Protein AF-A0A353VZ22-F1 (afdb_monomer_lite)

Radius of gyration: 20.98 Å; chains: 1; bounding box: 56×37×61 Å

Structure (mmCIF, N/CA/C/O backbone):
data_AF-A0A353VZ22-F1
#
_entry.id   AF-A0A353VZ22-F1
#
loop_
_atom_site.group_PDB
_atom_site.id
_atom_site.type_symbol
_atom_site.label_atom_id
_atom_site.label_alt_id
_atom_site.label_comp_id
_atom_site.label_asym_id
_atom_site.label_entity_id
_atom_site.label_seq_id
_atom_site.pdbx_PDB_ins_code
_atom_site.Cartn_x
_atom_site.Cartn_y
_atom_site.Cartn_z
_atom_site.occupancy
_atom_site.B_iso_or_equiv
_atom_site.auth_seq_id
_atom_site.auth_comp_id
_atom_site.auth_asym_id
_atom_site.auth_atom_id
_atom_site.pdbx_PDB_model_num
ATOM 1 N N . MET A 1 1 ? -4.628 -2.138 -30.518 1.00 49.31 1 MET A N 1
ATOM 2 C CA . MET A 1 1 ? -3.877 -2.155 -29.240 1.00 49.31 1 MET A CA 1
ATOM 3 C C . MET A 1 1 ? -2.841 -1.052 -29.339 1.00 49.31 1 MET A C 1
ATOM 5 O O . MET A 1 1 ? -2.113 -1.060 -30.320 1.00 49.31 1 MET A O 1
ATOM 9 N N . GLY A 1 2 ? -2.866 -0.068 -28.438 1.00 60.19 2 GLY A N 1
ATOM 10 C CA . GLY A 1 2 ? -1.976 1.095 -28.515 1.00 60.19 2 GLY A CA 1
ATOM 11 C C . GLY A 1 2 ? -0.565 0.768 -28.033 1.00 60.19 2 GLY A C 1
ATOM 12 O O . GLY A 1 2 ? -0.402 -0.043 -27.123 1.00 60.19 2 GLY A O 1
ATOM 13 N N . GLU A 1 3 ? 0.437 1.384 -28.652 1.00 73.00 3 GLU A N 1
ATOM 14 C CA . GLU A 1 3 ? 1.800 1.410 -28.121 1.00 73.00 3 GLU A CA 1
ATOM 15 C C . GLU A 1 3 ? 1.807 2.126 -26.766 1.00 73.00 3 GLU A C 1
ATOM 17 O O . GLU A 1 3 ? 1.164 3.166 -26.605 1.00 73.00 3 GLU A O 1
ATOM 22 N N . LEU A 1 4 ? 2.529 1.568 -25.792 1.00 82.44 4 LEU A N 1
ATOM 23 C CA . LEU A 1 4 ? 2.790 2.238 -24.522 1.00 82.44 4 LEU A CA 1
ATOM 24 C C . LEU A 1 4 ? 3.623 3.494 -24.810 1.00 82.44 4 LEU A C 1
ATOM 26 O O . LEU A 1 4 ? 4.746 3.386 -25.301 1.00 82.44 4 LEU A O 1
ATOM 30 N N . LYS A 1 5 ? 3.079 4.676 -24.513 1.00 85.25 5 LYS A N 1
ATOM 31 C CA . LYS A 1 5 ? 3.777 5.953 -24.691 1.00 85.25 5 LYS A CA 1
ATOM 32 C C . LYS A 1 5 ? 4.105 6.554 -23.332 1.00 85.25 5 LYS A C 1
ATOM 34 O O . LYS A 1 5 ? 3.197 6.859 -22.563 1.00 85.25 5 LYS A O 1
ATOM 39 N N . VAL A 1 6 ? 5.399 6.712 -23.068 1.00 88.44 6 VAL A N 1
ATOM 40 C CA . VAL A 1 6 ? 5.901 7.520 -21.950 1.00 88.44 6 VAL A CA 1
ATOM 41 C C . VAL A 1 6 ? 5.582 8.992 -22.200 1.00 88.44 6 VAL A C 1
ATOM 43 O O . VAL A 1 6 ? 5.593 9.434 -23.352 1.00 88.44 6 VAL A O 1
ATOM 46 N N . LYS A 1 7 ? 5.252 9.738 -21.144 1.00 89.06 7 LYS A N 1
ATOM 47 C CA . LYS A 1 7 ? 4.882 11.155 -21.242 1.00 89.06 7 LYS A CA 1
ATOM 48 C C . LYS A 1 7 ? 6.103 12.017 -21.527 1.00 89.06 7 LYS A C 1
ATOM 50 O O . LYS A 1 7 ? 6.047 12.847 -22.430 1.00 89.06 7 LYS A O 1
ATOM 55 N N . ASP A 1 8 ? 7.195 11.792 -20.798 1.00 89.56 8 ASP A N 1
ATOM 56 C CA . ASP A 1 8 ? 8.476 12.465 -21.019 1.00 89.56 8 ASP A CA 1
ATOM 57 C C . ASP A 1 8 ? 9.585 11.442 -21.295 1.00 89.56 8 ASP A C 1
ATOM 59 O O . ASP A 1 8 ? 10.246 10.921 -20.394 1.00 89.56 8 ASP A O 1
ATOM 63 N N . SER A 1 9 ? 9.809 11.158 -22.579 1.00 90.81 9 SER A N 1
ATOM 64 C CA . SER A 1 9 ? 10.846 10.217 -23.013 1.00 90.81 9 SER A CA 1
ATOM 65 C C . SER A 1 9 ? 12.259 10.661 -22.640 1.00 90.81 9 SER A C 1
ATOM 67 O O . SER A 1 9 ? 13.121 9.816 -22.405 1.00 90.81 9 SER A O 1
ATOM 69 N N . THR A 1 10 ? 12.522 11.968 -22.599 1.00 91.81 10 THR A N 1
ATOM 70 C CA . THR A 1 10 ? 13.863 12.501 -22.336 1.00 91.81 10 THR A CA 1
ATOM 71 C C . THR A 1 10 ? 14.217 12.325 -20.868 1.00 91.81 10 THR A C 1
ATOM 73 O O . THR A 1 10 ? 15.294 11.810 -20.551 1.00 91.81 10 THR A O 1
ATOM 76 N N . SER A 1 11 ? 13.295 12.697 -19.978 1.00 91.31 11 SER A N 1
ATOM 77 C CA . SER A 1 11 ? 13.439 12.484 -18.538 1.00 91.31 11 SER A CA 1
ATOM 78 C C . SER A 1 11 ? 13.526 10.993 -18.211 1.00 91.31 11 SER A C 1
ATOM 80 O O . SER A 1 11 ? 14.482 10.566 -17.563 1.00 91.31 11 SER A O 1
ATOM 82 N N . PHE A 1 12 ? 12.627 10.173 -18.771 1.00 93.69 12 PHE A N 1
ATOM 83 C CA . PHE A 1 12 ? 12.635 8.722 -18.573 1.00 93.69 12 PHE A CA 1
ATOM 84 C C . PHE A 1 12 ? 13.986 8.091 -18.944 1.00 93.69 12 PHE A C 1
ATOM 86 O O . PHE A 1 12 ? 14.583 7.374 -18.139 1.00 93.69 12 PHE A O 1
ATOM 93 N N . CYS A 1 13 ? 14.498 8.374 -20.147 1.00 94.12 13 CYS A N 1
ATOM 94 C CA . CYS A 1 13 ? 15.780 7.840 -20.610 1.00 94.12 13 CYS A CA 1
ATOM 95 C C . CYS A 1 13 ? 16.953 8.338 -19.760 1.00 94.12 13 CYS A C 1
ATOM 97 O O . CYS A 1 13 ? 17.847 7.558 -19.431 1.00 94.12 13 CYS A O 1
ATOM 99 N N . SER A 1 14 ? 16.941 9.615 -19.373 1.00 93.75 14 SER A N 1
ATOM 100 C CA . SER A 1 14 ? 17.988 10.195 -18.528 1.00 93.75 14 SER A CA 1
ATOM 101 C C . SER A 1 14 ? 18.028 9.522 -17.155 1.00 93.75 14 SER A C 1
ATOM 103 O O . SER A 1 14 ? 19.097 9.095 -16.716 1.00 93.75 14 SER A O 1
ATOM 105 N N . SER A 1 15 ? 16.872 9.344 -16.510 1.00 93.62 15 SER A N 1
ATOM 106 C CA . SER A 1 15 ? 16.760 8.632 -15.234 1.00 93.62 15 SER A CA 1
ATOM 107 C C . SER A 1 15 ? 17.147 7.159 -15.361 1.00 93.62 15 SER A C 1
ATOM 109 O O . SER A 1 15 ? 17.872 6.649 -14.507 1.00 93.62 15 SER A O 1
ATOM 111 N N . PHE A 1 16 ? 16.737 6.478 -16.438 1.00 94.25 16 PHE A N 1
ATOM 112 C CA . PHE A 1 16 ? 17.145 5.097 -16.698 1.00 94.25 16 PHE A CA 1
ATOM 113 C C . PHE A 1 16 ? 18.666 4.964 -16.751 1.00 94.25 16 PHE A C 1
ATOM 115 O O . PHE A 1 16 ? 19.229 4.142 -16.034 1.00 94.25 16 PHE A O 1
ATOM 122 N N . ILE A 1 17 ? 19.331 5.800 -17.552 1.00 92.75 17 ILE A N 1
ATOM 123 C CA . ILE A 1 17 ? 20.791 5.811 -17.676 1.00 92.75 17 ILE A CA 1
ATOM 124 C C . ILE A 1 17 ? 21.420 6.082 -16.304 1.00 92.75 17 ILE A C 1
ATOM 126 O O . ILE A 1 17 ? 22.219 5.278 -15.830 1.00 92.75 17 ILE A O 1
ATOM 130 N N . GLN A 1 18 ? 21.019 7.148 -15.609 1.00 91.19 18 GLN A N 1
ATOM 131 C CA . GLN A 1 18 ? 21.579 7.482 -14.294 1.00 91.19 18 GLN A CA 1
ATOM 132 C C . GLN A 1 18 ? 21.480 6.321 -13.292 1.00 91.19 18 GLN A C 1
ATOM 134 O O . GLN A 1 18 ? 22.466 5.989 -12.632 1.00 91.19 18 GLN A O 1
ATOM 139 N N . HIS A 1 19 ? 20.319 5.666 -13.201 1.00 90.25 19 HIS A N 1
ATOM 140 C CA . HIS A 1 19 ? 20.135 4.526 -12.305 1.00 90.25 19 HIS A CA 1
ATOM 141 C C . HIS A 1 19 ? 20.918 3.293 -12.751 1.00 90.25 19 HIS A C 1
ATOM 143 O O . HIS A 1 19 ? 21.560 2.653 -11.917 1.00 90.25 19 HIS A O 1
ATOM 149 N N . TYR A 1 20 ? 20.896 2.973 -14.044 1.00 88.88 20 TYR A N 1
ATOM 150 C CA . TYR A 1 20 ? 21.579 1.807 -14.599 1.00 88.88 20 TYR A CA 1
ATOM 151 C C . TYR A 1 20 ? 23.095 1.877 -14.365 1.00 88.88 20 TYR A C 1
ATOM 153 O O . TYR A 1 20 ? 23.725 0.891 -13.981 1.00 88.88 20 TYR A O 1
ATOM 161 N N . PHE A 1 21 ? 23.679 3.068 -14.512 1.00 88.12 21 PHE A N 1
ATOM 162 C CA . PHE A 1 21 ? 25.112 3.297 -14.336 1.00 88.12 21 PHE A CA 1
ATOM 163 C C . PHE A 1 21 ? 25.550 3.548 -12.886 1.00 88.12 21 PHE A C 1
ATOM 165 O O . PHE A 1 21 ? 26.754 3.585 -12.637 1.00 88.12 21 PHE A O 1
ATOM 172 N N . LYS A 1 22 ? 24.629 3.670 -11.917 1.00 84.56 22 LYS A N 1
ATOM 173 C CA . LYS A 1 22 ? 24.957 3.999 -10.514 1.00 84.56 22 LYS A CA 1
ATOM 174 C C . LYS A 1 22 ? 25.995 3.056 -9.886 1.00 84.56 22 LYS A C 1
ATOM 176 O O . LYS A 1 22 ? 26.797 3.496 -9.072 1.00 84.56 22 LYS A O 1
ATOM 181 N N . ASN A 1 23 ? 26.003 1.787 -10.299 1.00 76.31 23 ASN A N 1
ATOM 182 C CA . ASN A 1 23 ? 26.936 0.762 -9.813 1.00 76.31 23 ASN A CA 1
ATOM 183 C C . ASN A 1 23 ? 28.036 0.392 -10.836 1.00 76.31 23 ASN A C 1
ATOM 185 O O . ASN A 1 23 ? 28.728 -0.606 -10.654 1.00 76.31 23 ASN A O 1
ATOM 189 N N . GLY A 1 24 ? 28.196 1.173 -11.913 1.00 74.94 24 GLY A N 1
ATOM 190 C CA . GLY A 1 24 ? 29.145 0.911 -13.001 1.00 74.94 24 GLY A CA 1
ATOM 191 C C . GLY A 1 24 ? 28.704 -0.181 -13.992 1.00 74.94 24 GLY A C 1
ATOM 192 O O . GLY A 1 24 ? 27.842 -1.015 -13.711 1.00 74.94 24 GLY A O 1
ATOM 193 N N . LEU A 1 25 ? 29.309 -0.182 -15.188 1.00 70.19 25 LEU A N 1
ATOM 194 C CA . LEU A 1 25 ? 29.111 -1.248 -16.178 1.00 70.19 25 LEU A CA 1
ATOM 195 C C . LEU A 1 25 ? 29.850 -2.519 -15.741 1.00 70.19 25 LEU A C 1
ATOM 197 O O . LEU A 1 25 ? 31.036 -2.469 -15.431 1.00 70.19 25 LEU A O 1
ATOM 201 N N . GLY A 1 26 ? 29.149 -3.656 -15.727 1.00 63.78 26 GLY A N 1
ATOM 202 C CA . GLY A 1 26 ? 29.668 -4.944 -15.240 1.00 63.78 26 GLY A CA 1
ATOM 203 C C . GLY A 1 26 ? 29.174 -5.327 -13.840 1.00 63.78 26 GLY A C 1
ATOM 204 O O . GLY A 1 26 ? 29.323 -6.477 -13.432 1.00 63.78 26 GLY A O 1
ATOM 205 N N . GLY A 1 27 ? 28.508 -4.406 -13.137 1.00 62.53 27 GLY A N 1
ATOM 206 C CA . GLY A 1 27 ? 27.874 -4.641 -11.841 1.00 62.53 27 GLY A CA 1
ATOM 207 C C . GLY A 1 27 ? 26.565 -5.428 -11.939 1.00 62.53 27 GLY A C 1
ATOM 208 O O . GLY A 1 27 ? 25.512 -4.889 -11.634 1.00 62.53 27 GLY A O 1
ATOM 209 N N . GLY A 1 28 ? 26.611 -6.679 -12.406 1.00 68.12 28 GLY A N 1
ATOM 210 C CA . GLY A 1 28 ? 25.631 -7.725 -12.072 1.00 68.12 28 GLY A CA 1
ATOM 211 C C . GLY A 1 28 ? 24.130 -7.466 -12.291 1.00 68.12 28 GLY A C 1
ATOM 212 O O . GLY A 1 28 ? 23.339 -8.202 -11.708 1.00 68.12 28 GLY A O 1
ATOM 213 N N . TRP A 1 29 ? 23.707 -6.476 -13.091 1.00 85.12 29 TRP A N 1
ATOM 214 C CA . TRP A 1 29 ? 22.285 -6.242 -13.370 1.00 85.12 29 TRP A CA 1
ATOM 215 C C . TRP A 1 29 ? 21.659 -7.488 -13.994 1.00 85.12 29 TRP A C 1
ATOM 217 O O . TRP A 1 29 ? 21.966 -7.867 -15.126 1.00 85.12 29 TRP A O 1
ATOM 227 N N . THR A 1 30 ? 20.752 -8.128 -13.263 1.00 89.19 30 THR A N 1
ATOM 228 C CA . THR A 1 30 ? 19.947 -9.209 -13.820 1.00 89.19 30 THR A CA 1
ATOM 229 C C . THR A 1 30 ? 18.816 -8.622 -14.658 1.00 89.19 30 THR A C 1
ATOM 231 O O . THR A 1 30 ? 18.400 -7.477 -14.468 1.00 89.19 30 THR A O 1
ATOM 234 N N . LYS A 1 31 ? 18.229 -9.435 -15.545 1.00 90.69 31 LYS A N 1
ATOM 235 C CA . LYS A 1 31 ? 16.998 -9.055 -16.261 1.00 90.69 31 LYS A CA 1
ATOM 236 C C . LYS A 1 31 ? 15.921 -8.534 -15.302 1.00 90.69 31 LYS A C 1
ATOM 238 O O . LYS A 1 31 ? 15.234 -7.568 -15.609 1.00 90.69 31 LYS A O 1
ATOM 243 N N . ARG A 1 32 ? 15.800 -9.163 -14.130 1.00 91.56 32 ARG A N 1
ATOM 244 C CA . ARG A 1 32 ? 14.830 -8.765 -13.112 1.00 91.56 32 ARG A CA 1
ATOM 245 C C . ARG A 1 32 ? 15.101 -7.355 -12.596 1.00 91.56 32 ARG A C 1
ATOM 247 O O . ARG A 1 32 ? 14.153 -6.605 -12.418 1.00 91.56 32 ARG A O 1
ATOM 254 N N . ASP A 1 33 ? 16.357 -7.001 -12.352 1.00 91.38 33 ASP A N 1
ATOM 255 C CA . ASP A 1 33 ? 16.708 -5.679 -11.828 1.00 91.38 33 ASP A CA 1
ATOM 256 C C . ASP A 1 33 ? 16.356 -4.582 -12.836 1.00 91.38 33 ASP A C 1
ATOM 258 O O . ASP A 1 33 ? 15.786 -3.558 -12.461 1.00 91.38 33 ASP A O 1
ATOM 262 N N . VAL A 1 34 ? 16.603 -4.841 -14.124 1.00 93.00 34 VAL A N 1
ATOM 263 C CA . VAL A 1 34 ? 16.199 -3.945 -15.215 1.00 93.00 34 VAL A CA 1
ATOM 264 C C . VAL A 1 34 ? 14.676 -3.837 -15.306 1.00 93.00 34 VAL A C 1
ATOM 266 O O . VAL A 1 34 ? 14.161 -2.725 -15.382 1.00 93.00 34 VAL A O 1
ATOM 269 N N . ASP A 1 35 ? 13.945 -4.957 -15.235 1.00 95.44 35 ASP A N 1
ATOM 270 C CA . ASP A 1 35 ? 12.475 -4.953 -15.253 1.00 95.44 35 ASP A CA 1
ATOM 271 C C . ASP A 1 35 ? 11.903 -4.118 -14.088 1.00 95.44 35 ASP A C 1
ATOM 273 O O . ASP A 1 35 ? 10.958 -3.355 -14.284 1.00 95.44 35 ASP A O 1
ATOM 277 N N . VAL A 1 36 ? 12.480 -4.224 -12.882 1.00 95.69 36 VAL A N 1
ATOM 278 C CA . VAL A 1 36 ? 12.061 -3.429 -11.712 1.00 95.69 36 VAL A CA 1
ATOM 279 C C . VAL A 1 36 ? 12.377 -1.946 -11.907 1.00 95.69 36 VAL A C 1
ATOM 281 O O . VAL A 1 36 ? 11.526 -1.113 -11.600 1.00 95.69 36 VAL A O 1
ATOM 284 N N . LEU A 1 37 ? 13.556 -1.604 -12.439 1.00 95.06 37 LEU A N 1
ATOM 285 C CA . LEU A 1 37 ? 13.928 -0.215 -12.719 1.00 95.06 37 LEU A CA 1
ATOM 286 C C . LEU A 1 37 ? 12.989 0.416 -13.753 1.00 95.06 37 LEU A C 1
ATOM 288 O O . LEU A 1 37 ? 12.440 1.487 -13.512 1.00 95.06 37 LEU A O 1
ATOM 292 N N . VAL A 1 38 ? 12.759 -0.260 -14.881 1.00 95.44 38 VAL A N 1
ATOM 293 C CA . VAL A 1 38 ? 11.818 0.209 -15.908 1.00 95.44 38 VAL A CA 1
ATOM 294 C C . VAL A 1 38 ? 10.433 0.384 -15.297 1.00 95.44 38 VAL A C 1
ATOM 296 O O . VAL A 1 38 ? 9.814 1.425 -15.484 1.00 95.44 38 VAL A O 1
ATOM 299 N N . PHE A 1 39 ? 9.962 -0.592 -14.517 1.00 96.31 39 PHE A N 1
ATOM 300 C CA . PHE A 1 39 ? 8.660 -0.504 -13.869 1.00 96.31 39 PHE A CA 1
ATOM 301 C C . PHE A 1 39 ? 8.552 0.696 -12.920 1.00 96.31 39 PHE A C 1
ATOM 303 O O . PHE A 1 39 ? 7.564 1.423 -12.979 1.00 96.31 39 PHE A O 1
ATOM 310 N N . PHE A 1 40 ? 9.576 0.946 -12.101 1.00 95.38 40 PHE A N 1
ATOM 311 C CA . PHE A 1 40 ? 9.660 2.129 -11.244 1.00 95.38 40 PHE A CA 1
ATOM 312 C C . PHE A 1 40 ? 9.553 3.434 -12.047 1.00 95.38 40 PHE A C 1
ATOM 314 O O . PHE A 1 40 ? 8.752 4.300 -11.699 1.00 95.38 40 PHE A O 1
ATOM 321 N N . LEU A 1 41 ? 10.280 3.555 -13.160 1.00 95.44 41 LEU A N 1
ATOM 322 C CA . LEU A 1 41 ? 10.235 4.757 -13.996 1.00 95.44 41 LEU A CA 1
ATOM 323 C C . LEU A 1 41 ? 8.857 4.973 -14.643 1.00 95.44 41 LEU A C 1
ATOM 325 O O . LEU A 1 41 ? 8.423 6.112 -14.785 1.00 95.44 41 LEU A O 1
ATOM 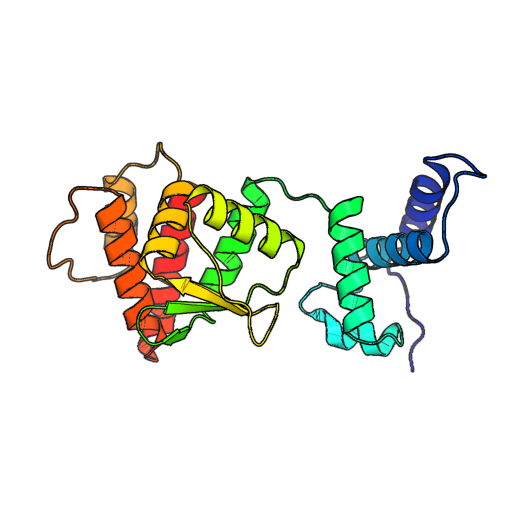329 N N . LEU A 1 42 ? 8.126 3.903 -14.982 1.00 95.31 42 LEU A N 1
ATOM 330 C CA . LEU A 1 42 ? 6.744 4.007 -15.480 1.00 95.31 42 LEU A CA 1
ATOM 331 C C . LEU A 1 42 ? 5.771 4.513 -14.397 1.00 95.31 42 LEU A C 1
ATOM 333 O O . LEU A 1 42 ? 4.802 5.208 -14.718 1.00 95.31 42 LEU A O 1
ATOM 337 N N . LEU A 1 43 ? 6.018 4.178 -13.123 1.00 94.06 43 LEU A N 1
ATOM 338 C CA . LEU A 1 43 ? 5.275 4.743 -11.990 1.00 94.06 43 LEU A CA 1
ATOM 339 C C . LEU A 1 43 ? 5.606 6.229 -11.815 1.00 94.06 43 LEU A C 1
ATOM 341 O O . LEU A 1 43 ? 4.695 7.036 -11.654 1.00 94.06 43 LEU A O 1
ATOM 345 N N . GLN A 1 44 ? 6.887 6.596 -11.901 1.00 92.44 44 GLN A N 1
ATOM 346 C CA . GLN A 1 44 ? 7.345 7.982 -11.768 1.00 92.44 44 GLN A CA 1
ATOM 347 C C . GLN A 1 44 ? 6.823 8.888 -12.898 1.00 92.44 44 GLN A C 1
ATOM 349 O O . GLN A 1 44 ? 6.421 10.019 -12.640 1.00 92.44 44 GLN A O 1
ATOM 354 N N . ASP A 1 45 ? 6.749 8.380 -14.133 1.00 91.81 45 ASP A N 1
ATOM 355 C CA . ASP A 1 45 ? 6.119 9.058 -15.282 1.00 91.81 45 ASP A CA 1
ATOM 356 C C . ASP A 1 45 ? 4.575 9.147 -15.136 1.00 91.81 45 ASP A C 1
ATOM 358 O O . ASP A 1 45 ? 3.867 9.837 -15.879 1.00 91.81 45 ASP A O 1
ATOM 362 N N . GLY A 1 46 ? 4.008 8.463 -14.135 1.00 91.50 46 GLY A N 1
ATOM 363 C CA . GLY A 1 46 ? 2.583 8.473 -13.820 1.00 91.50 46 GLY A CA 1
ATOM 364 C C . GLY A 1 46 ? 1.732 7.777 -14.881 1.00 91.50 46 GLY A C 1
ATOM 365 O O . GLY A 1 46 ? 0.594 8.191 -15.118 1.00 91.50 46 GLY A O 1
ATOM 366 N N . ILE A 1 47 ? 2.285 6.778 -15.574 1.00 93.00 47 ILE A N 1
ATOM 367 C CA . ILE A 1 47 ? 1.533 5.923 -16.511 1.00 93.00 47 ILE A CA 1
ATOM 368 C C . ILE A 1 47 ? 0.584 5.006 -15.737 1.00 93.00 47 ILE A C 1
ATOM 370 O O . ILE A 1 47 ? -0.541 4.745 -16.185 1.00 93.00 47 ILE A O 1
ATOM 374 N N . TYR A 1 48 ? 1.043 4.552 -14.570 1.00 94.06 48 TYR A N 1
ATOM 375 C CA . TYR A 1 48 ? 0.282 3.739 -13.634 1.00 94.06 48 TYR A CA 1
ATOM 376 C C . TYR A 1 48 ? 0.298 4.377 -12.249 1.00 94.06 48 TYR A C 1
ATOM 378 O O . TYR A 1 48 ? 1.361 4.674 -11.708 1.00 94.06 48 TYR A O 1
ATOM 386 N N . ASN A 1 49 ? -0.879 4.509 -11.651 1.00 91.88 49 ASN A N 1
ATOM 387 C CA . ASN A 1 49 ? -1.055 4.814 -10.243 1.00 91.88 49 ASN A CA 1
ATOM 388 C C . ASN A 1 49 ? -1.384 3.515 -9.492 1.00 91.88 49 ASN A C 1
ATOM 390 O O . ASN A 1 49 ? -2.541 3.093 -9.400 1.00 91.88 49 ASN A O 1
ATOM 394 N N . LEU A 1 50 ? -0.353 2.813 -9.019 1.00 90.44 50 LEU A N 1
ATOM 395 C CA . LEU A 1 50 ? -0.542 1.593 -8.237 1.00 90.44 50 LEU A CA 1
ATOM 396 C C . LEU A 1 50 ? -0.878 1.908 -6.773 1.00 90.44 50 LEU A C 1
ATOM 398 O O . LEU A 1 50 ? -0.351 2.875 -6.235 1.00 90.44 50 LEU A O 1
ATOM 402 N N . PRO A 1 51 ? -1.741 1.094 -6.128 1.00 87.38 51 PRO A N 1
ATOM 403 C CA . PRO A 1 51 ? -2.254 -0.210 -6.571 1.00 87.38 51 PRO A CA 1
ATOM 404 C C . PRO A 1 51 ? -3.558 -0.148 -7.390 1.00 87.38 51 PRO A C 1
ATOM 406 O O . PRO A 1 51 ? -4.115 -1.197 -7.719 1.00 87.38 51 PRO A O 1
ATOM 409 N N . ASN A 1 52 ? -4.060 1.042 -7.724 1.00 88.69 52 ASN A N 1
ATOM 410 C CA . ASN A 1 52 ? -5.340 1.206 -8.421 1.00 88.69 52 ASN A CA 1
ATOM 411 C C . ASN A 1 52 ? -5.292 0.686 -9.867 1.00 88.69 52 ASN A C 1
ATOM 413 O O . ASN A 1 52 ? -6.227 0.029 -10.323 1.00 88.69 52 ASN A O 1
ATOM 417 N N . ASP A 1 53 ? -4.159 0.863 -10.546 1.00 93.94 53 ASP A N 1
ATOM 418 C CA . ASP A 1 53 ? -3.994 0.513 -11.961 1.00 93.94 53 ASP A CA 1
ATOM 419 C C . ASP A 1 53 ? -3.452 -0.905 -12.223 1.00 93.94 53 ASP A C 1
ATOM 421 O O . ASP A 1 53 ? -2.981 -1.194 -13.325 1.00 93.94 53 ASP A O 1
ATOM 425 N N . ILE A 1 54 ? -3.519 -1.834 -11.257 1.00 92.62 54 ILE A N 1
ATOM 426 C CA . ILE A 1 54 ? -2.976 -3.200 -11.431 1.00 92.62 54 ILE A CA 1
ATOM 427 C C . ILE A 1 54 ? -3.553 -3.885 -12.675 1.00 92.62 54 ILE A C 1
ATOM 429 O O . ILE A 1 54 ? -2.805 -4.470 -13.459 1.00 92.62 54 ILE A O 1
ATOM 433 N N . PHE A 1 55 ? -4.869 -3.805 -12.878 1.00 92.50 55 PHE A N 1
ATOM 434 C CA . PHE A 1 55 ? -5.526 -4.428 -14.028 1.00 92.50 55 PHE A CA 1
ATOM 435 C C . PHE A 1 55 ? -5.045 -3.827 -15.358 1.00 92.50 55 PHE A C 1
ATOM 437 O O . PHE A 1 55 ? -4.712 -4.565 -16.289 1.00 92.50 55 PHE A O 1
ATOM 444 N N . LYS A 1 56 ? -4.945 -2.492 -15.424 1.00 94.06 56 LYS A N 1
ATOM 445 C CA . LYS A 1 56 ? -4.426 -1.758 -16.585 1.00 94.06 56 LYS A CA 1
ATOM 446 C C . LYS A 1 56 ? -2.991 -2.192 -16.901 1.00 94.06 56 LYS A C 1
ATOM 448 O O . LYS A 1 56 ? -2.714 -2.616 -18.022 1.00 94.06 56 LYS A O 1
ATOM 453 N N . ALA A 1 57 ? -2.118 -2.196 -15.893 1.00 94.88 57 ALA A N 1
ATOM 454 C CA . ALA A 1 57 ? -0.726 -2.619 -16.027 1.00 94.88 57 ALA A CA 1
ATOM 455 C C . ALA A 1 57 ? -0.600 -4.076 -16.504 1.00 94.88 57 ALA A C 1
ATOM 457 O O . ALA A 1 57 ? 0.221 -4.368 -17.370 1.00 94.88 57 ALA A O 1
ATOM 458 N N . CYS A 1 58 ? -1.444 -4.995 -16.017 1.00 95.00 58 CYS A N 1
ATOM 459 C CA . CYS A 1 58 ? -1.445 -6.386 -16.488 1.00 95.00 58 CYS A CA 1
ATOM 460 C C . CYS A 1 58 ? -1.725 -6.488 -17.995 1.00 95.00 58 CYS A C 1
ATOM 462 O O . CYS A 1 58 ? -1.062 -7.248 -18.703 1.00 95.00 58 CYS A O 1
ATOM 464 N N . ARG A 1 59 ? -2.708 -5.727 -18.492 1.00 93.94 59 ARG A N 1
ATOM 465 C CA . ARG A 1 59 ? -3.134 -5.755 -19.900 1.00 93.94 59 ARG A CA 1
ATOM 466 C C . ARG A 1 59 ? -2.114 -5.111 -20.831 1.00 93.94 59 ARG A C 1
ATOM 468 O O . ARG A 1 59 ? -1.845 -5.665 -21.895 1.00 93.94 59 ARG A O 1
ATOM 475 N N . GLU A 1 60 ? -1.560 -3.972 -20.435 1.00 94.44 60 GLU A N 1
ATOM 476 C CA . GLU A 1 60 ? -0.615 -3.210 -21.255 1.00 94.44 60 GLU A CA 1
ATOM 477 C C . GLU A 1 60 ? 0.784 -3.834 -21.251 1.00 94.44 60 GLU A C 1
ATOM 479 O O . GLU A 1 60 ? 1.380 -4.006 -22.314 1.00 94.44 60 GLU A O 1
ATOM 484 N N . LEU A 1 61 ? 1.275 -4.270 -20.086 1.00 93.62 61 LEU A N 1
ATOM 485 C CA . LEU A 1 61 ? 2.593 -4.903 -19.954 1.00 93.62 61 LEU A CA 1
ATOM 486 C C . LEU A 1 61 ? 2.570 -6.407 -20.263 1.00 93.62 61 LEU A C 1
ATOM 488 O O . LEU A 1 61 ? 3.622 -7.039 -20.326 1.00 93.62 61 LEU A O 1
ATOM 492 N N . LYS A 1 62 ? 1.381 -6.991 -20.470 1.00 94.12 62 LYS A N 1
ATOM 493 C CA . LYS A 1 62 ? 1.174 -8.425 -20.754 1.00 94.12 62 LYS A CA 1
ATOM 494 C C . LYS A 1 62 ? 1.762 -9.328 -19.664 1.00 94.12 62 LYS A C 1
ATOM 496 O O . LYS A 1 62 ? 2.359 -10.371 -19.935 1.00 94.12 62 LYS A O 1
ATOM 501 N N . LEU A 1 63 ? 1.582 -8.925 -18.411 1.00 95.38 63 LEU A N 1
ATOM 502 C CA . LEU A 1 63 ? 2.053 -9.645 -17.233 1.00 95.38 63 LEU A CA 1
ATOM 503 C C .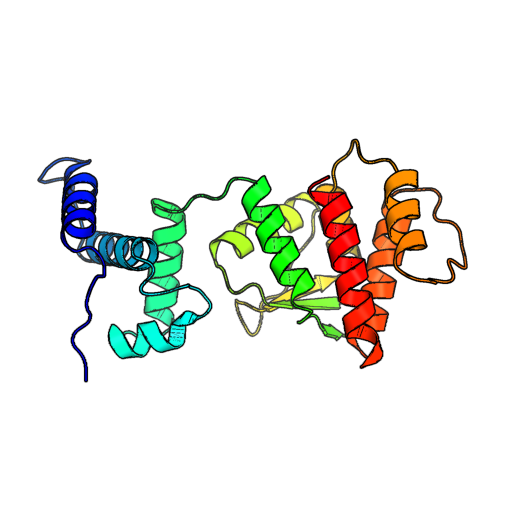 LEU A 1 63 ? 0.869 -10.107 -16.385 1.00 95.38 63 LEU A C 1
ATOM 505 O O . LEU A 1 63 ? -0.161 -9.447 -16.305 1.00 95.38 63 LEU A O 1
ATOM 509 N N . SER A 1 64 ? 1.031 -11.243 -15.708 1.00 95.00 64 SER A N 1
ATOM 510 C CA . SER A 1 64 ? 0.090 -11.677 -14.671 1.00 95.00 64 SER A CA 1
ATOM 511 C C . SER A 1 64 ? 0.090 -10.696 -13.496 1.00 95.00 64 SER A C 1
ATOM 513 O O . SER A 1 64 ? 1.153 -10.174 -13.146 1.00 95.00 64 SER A O 1
ATOM 515 N N . GLU A 1 65 ? -1.030 -10.582 -12.786 1.00 92.25 65 GLU A N 1
ATOM 516 C CA . GLU A 1 65 ? -1.144 -9.767 -11.569 1.00 92.25 65 GLU A CA 1
ATOM 517 C C . GLU A 1 65 ? -0.056 -10.077 -10.532 1.00 92.25 65 GLU A C 1
ATOM 519 O O . GLU A 1 65 ? 0.535 -9.165 -9.954 1.00 92.25 65 GLU A O 1
ATOM 524 N N . ALA A 1 66 ? 0.285 -11.356 -10.343 1.00 91.06 66 ALA A N 1
ATOM 525 C CA . ALA A 1 66 ? 1.350 -11.763 -9.428 1.00 91.06 66 ALA A CA 1
ATOM 526 C C . ALA A 1 66 ? 2.709 -11.128 -9.780 1.00 91.06 66 ALA A C 1
ATOM 528 O O . ALA A 1 66 ? 3.442 -10.707 -8.886 1.00 91.06 66 ALA A O 1
ATOM 529 N N . LYS A 1 67 ? 3.027 -11.012 -11.076 1.00 94.44 67 LYS A N 1
ATOM 530 C CA . LYS A 1 67 ? 4.260 -10.373 -11.559 1.00 94.44 67 LYS A CA 1
ATOM 531 C C . LYS A 1 67 ? 4.220 -8.859 -11.364 1.00 94.44 67 LYS A C 1
ATOM 533 O O . LYS A 1 67 ? 5.193 -8.326 -10.848 1.00 94.44 67 LYS A O 1
ATOM 538 N N . ILE A 1 68 ? 3.107 -8.195 -11.694 1.00 95.44 68 ILE A N 1
ATOM 539 C CA . ILE A 1 68 ? 2.941 -6.746 -11.469 1.00 95.44 68 ILE A CA 1
ATOM 540 C C . ILE A 1 68 ? 3.098 -6.403 -9.989 1.00 95.44 68 ILE A C 1
ATOM 542 O O . ILE A 1 68 ? 3.881 -5.528 -9.639 1.00 95.44 68 ILE A O 1
ATOM 546 N N . ARG A 1 69 ? 2.424 -7.140 -9.099 1.00 91.12 69 ARG A N 1
ATOM 547 C CA . ARG A 1 69 ? 2.539 -6.927 -7.649 1.00 91.12 69 ARG A CA 1
ATOM 548 C C . ARG A 1 69 ? 3.963 -7.133 -7.144 1.00 91.12 69 ARG A C 1
ATOM 550 O O . ARG A 1 69 ? 4.404 -6.392 -6.275 1.00 91.12 69 ARG A O 1
ATOM 557 N N . ARG A 1 70 ? 4.677 -8.122 -7.687 1.00 92.56 70 ARG A N 1
ATOM 558 C CA . ARG A 1 70 ? 6.070 -8.383 -7.312 1.00 92.56 70 ARG A CA 1
ATOM 559 C C . ARG A 1 70 ? 7.012 -7.282 -7.809 1.00 92.56 70 ARG A C 1
ATOM 561 O O . ARG A 1 70 ? 7.881 -6.875 -7.056 1.00 92.56 70 ARG A O 1
ATOM 568 N N . LEU A 1 71 ? 6.823 -6.782 -9.034 1.00 95.31 71 LEU A N 1
ATOM 569 C CA . LEU A 1 71 ? 7.573 -5.626 -9.544 1.00 95.31 71 LEU A CA 1
ATOM 570 C C . LEU A 1 71 ? 7.299 -4.374 -8.711 1.00 95.31 71 LEU A C 1
ATOM 572 O O . LEU A 1 71 ? 8.231 -3.653 -8.385 1.00 95.31 71 LEU A O 1
ATOM 576 N N . TYR A 1 72 ? 6.042 -4.146 -8.328 1.00 93.06 72 TYR A N 1
ATOM 577 C CA . TYR A 1 72 ? 5.670 -3.021 -7.476 1.00 93.06 72 TYR A CA 1
ATOM 578 C C . TYR A 1 72 ? 6.322 -3.102 -6.095 1.00 93.06 72 TYR A C 1
ATOM 580 O O . TYR A 1 72 ? 6.907 -2.125 -5.646 1.00 93.06 72 TYR A O 1
ATOM 588 N N . GLN A 1 73 ? 6.295 -4.277 -5.462 1.00 90.19 73 GLN A N 1
ATOM 589 C CA . GLN A 1 73 ? 6.965 -4.499 -4.182 1.00 90.19 73 GLN A CA 1
ATOM 590 C C . GLN A 1 73 ? 8.484 -4.291 -4.284 1.00 90.19 73 GLN A C 1
ATOM 592 O O . GLN A 1 73 ? 9.060 -3.589 -3.459 1.00 90.19 73 GLN A O 1
ATOM 597 N N . ASP A 1 74 ? 9.129 -4.863 -5.306 1.00 92.38 74 ASP A N 1
ATOM 598 C CA . ASP A 1 74 ? 10.570 -4.691 -5.522 1.00 92.38 74 ASP A CA 1
ATOM 599 C C . ASP A 1 74 ? 10.918 -3.213 -5.785 1.00 92.38 74 ASP A C 1
ATOM 601 O O . ASP A 1 74 ? 11.921 -2.716 -5.275 1.00 92.38 74 ASP A O 1
ATOM 605 N N . ALA A 1 75 ? 10.085 -2.499 -6.552 1.00 93.25 75 ALA A N 1
ATOM 606 C CA . ALA A 1 75 ? 10.253 -1.074 -6.822 1.00 93.25 75 ALA A CA 1
ATOM 607 C C . ALA A 1 75 ? 10.100 -0.236 -5.549 1.00 93.25 75 ALA A C 1
ATOM 609 O O . ALA A 1 75 ? 10.888 0.682 -5.339 1.00 93.25 75 ALA A O 1
ATOM 610 N N . GLN A 1 76 ? 9.143 -0.582 -4.682 1.00 89.19 76 GLN A N 1
ATOM 611 C CA . GLN A 1 76 ? 8.994 0.064 -3.384 1.00 89.19 76 GLN A CA 1
ATOM 612 C C . GLN A 1 76 ? 10.263 -0.094 -2.548 1.00 89.19 76 GLN A C 1
ATOM 614 O O . GLN A 1 76 ? 10.939 0.881 -2.257 1.00 89.19 76 GLN A O 1
ATOM 619 N N . ILE A 1 77 ? 10.690 -1.328 -2.294 1.00 86.31 77 ILE A N 1
ATOM 620 C CA . ILE A 1 77 ? 11.861 -1.595 -1.445 1.00 86.31 77 ILE A CA 1
ATOM 621 C C . ILE A 1 77 ? 13.134 -0.899 -1.960 1.00 86.31 77 ILE A C 1
ATOM 623 O O . ILE A 1 77 ? 13.954 -0.434 -1.169 1.00 86.31 77 ILE A O 1
ATOM 627 N N . ARG A 1 78 ? 13.327 -0.839 -3.282 1.00 88.06 78 ARG A N 1
ATOM 628 C CA . ARG A 1 78 ? 14.586 -0.371 -3.884 1.00 88.06 78 ARG A CA 1
ATOM 629 C C . ARG A 1 78 ? 14.617 1.117 -4.209 1.00 88.06 78 ARG A C 1
ATOM 631 O O . ARG A 1 78 ? 15.697 1.703 -4.193 1.00 88.06 78 ARG A O 1
ATOM 638 N N . TYR A 1 79 ? 13.474 1.698 -4.565 1.00 88.88 79 TYR A N 1
ATOM 639 C CA . TYR A 1 79 ? 13.411 3.032 -5.165 1.00 88.88 79 TYR A CA 1
ATOM 640 C C . TYR A 1 79 ? 12.353 3.948 -4.536 1.00 88.88 79 TYR A C 1
ATOM 642 O O . TYR A 1 79 ? 12.476 5.161 -4.678 1.00 88.88 79 TYR A O 1
ATOM 650 N N . ILE A 1 80 ? 11.344 3.412 -3.835 1.00 84.69 80 ILE A N 1
ATOM 651 C CA . ILE A 1 80 ? 10.276 4.207 -3.203 1.00 84.69 80 ILE A CA 1
ATOM 652 C C . ILE A 1 80 ? 10.279 3.946 -1.700 1.00 84.69 80 ILE A C 1
ATOM 654 O O . ILE A 1 80 ? 9.684 2.988 -1.219 1.00 84.69 80 ILE A O 1
ATOM 658 N N . GLN A 1 81 ? 10.913 4.828 -0.941 1.00 79.31 81 GLN A N 1
ATOM 659 C CA . GLN A 1 81 ? 10.890 4.747 0.515 1.00 79.31 81 GLN A CA 1
ATOM 660 C C . GLN A 1 81 ? 9.805 5.666 1.072 1.00 79.31 81 GLN A C 1
ATOM 662 O O . GLN A 1 81 ? 9.622 6.781 0.581 1.00 79.31 81 GLN A O 1
ATOM 667 N N . TYR A 1 82 ? 9.088 5.194 2.089 1.00 83.69 82 TYR A N 1
ATOM 668 C CA . TYR A 1 82 ? 8.237 6.053 2.906 1.00 83.69 82 TYR A CA 1
ATOM 669 C C . TYR A 1 82 ? 9.043 6.554 4.098 1.00 83.69 82 TYR A C 1
ATOM 671 O O . TYR A 1 82 ? 9.883 5.834 4.636 1.00 83.69 82 TYR A O 1
ATOM 679 N N . SER A 1 83 ? 8.790 7.793 4.509 1.00 88.25 83 SER A N 1
ATOM 680 C CA . SER A 1 83 ? 9.046 8.154 5.897 1.00 88.25 83 SER A CA 1
ATOM 681 C C . SER A 1 83 ? 7.938 7.565 6.772 1.00 88.25 83 SER A C 1
ATOM 683 O O . SER A 1 83 ? 6.876 7.177 6.271 1.00 88.25 83 SER A O 1
ATOM 685 N N . GLU A 1 84 ? 8.169 7.513 8.081 1.00 88.69 84 GLU A N 1
ATOM 686 C CA . GLU A 1 84 ? 7.141 7.110 9.044 1.00 88.69 84 GLU A CA 1
ATOM 687 C C . GLU A 1 84 ? 5.882 7.990 8.912 1.00 88.69 84 GLU A C 1
ATOM 689 O O . GLU A 1 84 ? 4.759 7.486 8.944 1.00 88.69 84 GLU A O 1
ATOM 694 N N . GLU A 1 85 ? 6.045 9.298 8.671 1.00 89.00 85 GLU A N 1
ATOM 695 C CA . GLU A 1 85 ? 4.913 10.214 8.488 1.00 89.00 85 GLU A CA 1
ATOM 696 C C . GLU A 1 85 ? 4.106 9.917 7.214 1.00 89.00 85 GLU A C 1
ATOM 698 O O . GLU A 1 85 ? 2.873 9.948 7.241 1.00 89.00 85 GLU A O 1
ATOM 703 N N . GLU A 1 86 ? 4.767 9.596 6.097 1.00 90.38 86 GLU A N 1
ATOM 704 C CA . GLU A 1 86 ? 4.077 9.233 4.851 1.00 90.38 86 GLU A CA 1
ATOM 705 C C . GLU A 1 86 ? 3.326 7.902 5.003 1.00 90.38 86 GLU A C 1
ATOM 707 O O . GLU A 1 86 ? 2.189 7.776 4.540 1.00 90.38 86 GLU A O 1
ATOM 712 N N . ALA A 1 87 ? 3.914 6.925 5.702 1.00 91.62 87 ALA A N 1
ATOM 713 C CA . ALA A 1 87 ? 3.239 5.669 6.013 1.00 91.62 87 ALA A CA 1
ATOM 714 C C . ALA A 1 87 ? 1.979 5.910 6.862 1.00 91.62 87 ALA A C 1
ATOM 716 O O . ALA A 1 87 ? 0.903 5.412 6.518 1.00 91.62 87 ALA A O 1
ATOM 717 N N . LYS A 1 88 ? 2.075 6.732 7.917 1.00 91.06 88 LYS A N 1
ATOM 718 C CA . LYS A 1 88 ? 0.933 7.139 8.755 1.00 91.06 88 LYS A CA 1
ATOM 719 C C . LYS A 1 88 ? -0.173 7.803 7.936 1.00 91.06 88 LYS A C 1
ATOM 721 O O . LYS A 1 88 ? -1.340 7.432 8.056 1.00 91.06 88 LYS A O 1
ATOM 726 N N . LYS A 1 89 ? 0.184 8.742 7.057 1.00 89.81 89 LYS A N 1
ATOM 727 C CA . LYS A 1 89 ? -0.770 9.435 6.182 1.00 89.81 89 LYS A CA 1
ATOM 728 C C . LYS A 1 89 ? -1.508 8.470 5.252 1.00 89.81 89 LYS A C 1
ATOM 730 O O . LYS A 1 89 ? -2.735 8.508 5.185 1.00 89.81 89 LYS A O 1
ATOM 735 N N . ARG A 1 90 ? -0.786 7.572 4.581 1.00 89.81 90 ARG A N 1
ATOM 736 C CA . ARG A 1 90 ? -1.394 6.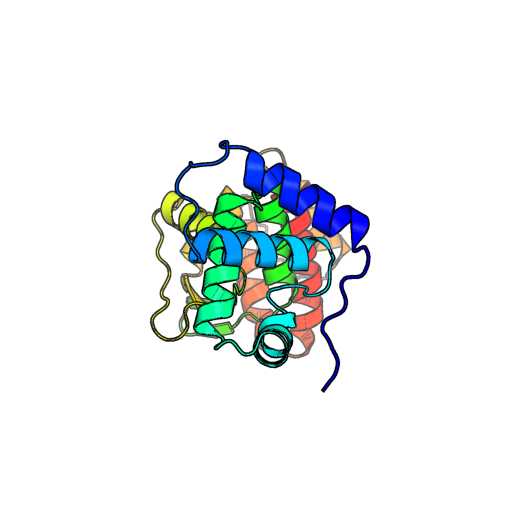557 3.705 1.00 89.81 90 ARG A CA 1
ATOM 737 C C . ARG A 1 90 ? -2.262 5.570 4.474 1.00 89.81 90 ARG A C 1
ATOM 739 O O . ARG A 1 90 ? -3.305 5.149 3.981 1.00 89.81 90 ARG A O 1
ATOM 746 N N . PHE A 1 91 ? -1.857 5.201 5.686 1.00 90.50 91 PHE A N 1
ATOM 747 C CA . PHE A 1 91 ? -2.677 4.359 6.550 1.00 90.50 91 PHE A CA 1
ATOM 748 C C . PHE A 1 91 ? -4.005 5.037 6.891 1.00 90.50 91 PHE A C 1
ATOM 750 O O . PHE A 1 91 ? -5.051 4.406 6.760 1.00 90.50 91 PHE A O 1
ATOM 757 N N . ILE A 1 92 ? -3.981 6.327 7.241 1.00 86.31 92 ILE A N 1
ATOM 758 C CA . ILE A 1 92 ? -5.203 7.105 7.461 1.00 86.31 92 ILE A CA 1
ATOM 759 C C . ILE A 1 92 ? -6.088 7.036 6.219 1.00 86.31 92 ILE A C 1
ATOM 761 O O . ILE A 1 92 ? -7.237 6.641 6.360 1.00 86.31 92 ILE A O 1
ATOM 765 N N . GLU A 1 93 ? -5.557 7.300 5.018 1.00 86.19 93 GLU A N 1
ATOM 766 C CA . GLU A 1 93 ? -6.307 7.223 3.748 1.00 86.19 93 GLU A CA 1
ATOM 767 C C . GLU A 1 93 ? -6.999 5.860 3.539 1.00 86.19 93 GLU A C 1
ATOM 769 O O . GLU A 1 93 ? -8.140 5.806 3.069 1.00 86.19 93 GLU A O 1
ATOM 774 N N . VAL A 1 94 ? -6.359 4.753 3.940 1.00 86.31 94 VAL A N 1
ATOM 775 C CA . VAL A 1 94 ? -6.987 3.420 3.931 1.00 86.31 94 VAL A CA 1
ATOM 776 C C . VAL A 1 94 ? -8.192 3.375 4.872 1.00 86.31 94 VAL A C 1
ATOM 778 O O . VAL A 1 94 ? -9.2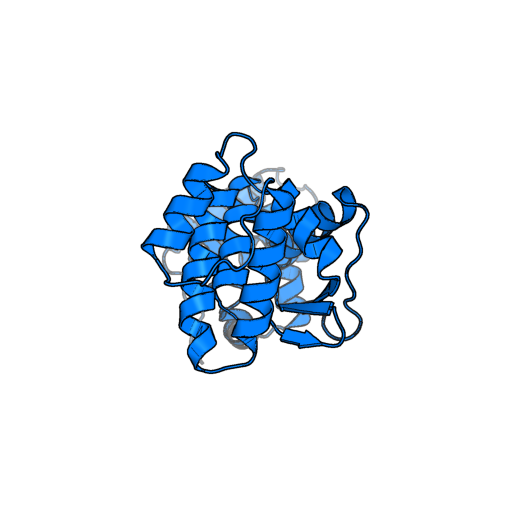43 2.867 4.480 1.00 86.31 94 VAL A O 1
ATOM 781 N N . ILE A 1 95 ? -8.077 3.924 6.080 1.00 81.06 95 ILE A N 1
ATOM 782 C CA . ILE A 1 95 ? -9.189 3.984 7.036 1.00 81.06 95 ILE A CA 1
ATOM 783 C C . ILE A 1 95 ? -10.301 4.925 6.540 1.00 81.06 95 ILE A C 1
ATOM 785 O O . ILE A 1 95 ? -11.475 4.554 6.598 1.00 81.06 95 ILE A O 1
ATOM 789 N N . GLU A 1 96 ? -9.962 6.090 5.969 1.00 75.69 96 GLU A N 1
ATOM 790 C CA . GLU A 1 96 ? -10.951 7.048 5.436 1.00 75.69 96 GLU A CA 1
ATOM 791 C C . GLU A 1 96 ? -11.724 6.483 4.237 1.00 75.69 96 GLU A C 1
ATOM 793 O O . GLU A 1 96 ? -12.856 6.900 3.981 1.00 75.69 96 GLU A O 1
ATOM 798 N N . SER A 1 97 ? -11.149 5.511 3.515 1.00 75.69 97 SER A N 1
ATOM 799 C CA . SER A 1 97 ? -11.843 4.822 2.421 1.00 75.69 97 SER A CA 1
ATOM 800 C C . SER A 1 97 ? -13.102 4.073 2.884 1.00 75.69 97 SER A C 1
ATOM 802 O O . SER A 1 97 ? -13.974 3.780 2.065 1.00 75.69 97 SER A O 1
ATOM 804 N N . GLY A 1 98 ? -13.208 3.766 4.184 1.00 64.88 98 GLY A N 1
ATOM 805 C CA . GLY A 1 98 ? -14.385 3.156 4.802 1.00 64.88 98 GLY A CA 1
ATOM 806 C C . GLY A 1 98 ? -14.601 1.676 4.480 1.00 64.88 98 GLY A C 1
ATOM 807 O O . GLY A 1 98 ? -15.607 1.108 4.895 1.00 64.88 98 GLY A O 1
ATOM 808 N N . ALA A 1 99 ? -13.673 1.022 3.774 1.00 71.94 99 ALA A N 1
ATOM 809 C CA . ALA A 1 99 ? -13.751 -0.402 3.440 1.00 71.94 99 ALA A CA 1
ATOM 810 C C . ALA A 1 99 ? -13.308 -1.294 4.618 1.00 71.94 99 ALA A C 1
ATOM 812 O O . ALA A 1 99 ? -12.312 -2.021 4.522 1.00 71.94 99 ALA A O 1
ATOM 813 N N . ILE A 1 100 ? -14.029 -1.199 5.740 1.00 77.00 100 ILE A N 1
ATOM 814 C CA . ILE A 1 100 ? -13.734 -1.921 6.982 1.00 77.00 100 ILE A CA 1
ATOM 815 C C . ILE A 1 100 ? -14.948 -2.744 7.408 1.00 77.00 100 ILE A C 1
ATOM 817 O O . ILE A 1 100 ? -16.053 -2.230 7.540 1.00 77.00 100 ILE A O 1
ATOM 821 N N . GLU A 1 101 ? -14.728 -4.031 7.645 1.00 77.75 101 GLU A N 1
ATOM 822 C CA . GLU A 1 101 ? -15.729 -4.973 8.127 1.00 77.75 101 GLU A CA 1
ATOM 823 C C . GLU A 1 101 ? -15.400 -5.426 9.548 1.00 77.75 101 GLU A C 1
ATOM 825 O O . GLU A 1 101 ? -14.240 -5.635 9.908 1.00 77.75 101 GLU A O 1
ATOM 830 N N . MET A 1 102 ? -16.434 -5.657 10.354 1.00 75.06 102 MET A N 1
ATOM 831 C CA . MET A 1 102 ? -16.289 -6.291 11.659 1.00 75.06 102 MET A CA 1
ATOM 832 C C . MET A 1 102 ? -16.997 -7.641 11.666 1.00 75.06 102 MET A C 1
ATOM 834 O O . MET A 1 102 ? -18.175 -7.755 11.324 1.00 75.06 102 MET A O 1
ATOM 838 N N . LYS A 1 103 ? -16.305 -8.666 12.167 1.00 76.88 103 LYS A N 1
ATOM 839 C CA . LYS A 1 103 ? -16.913 -9.970 12.422 1.00 76.88 103 LYS A CA 1
ATOM 840 C C . LYS A 1 103 ? -16.348 -10.590 13.693 1.00 76.88 103 LYS A C 1
ATOM 842 O O . LYS A 1 103 ? -15.145 -10.795 13.806 1.00 76.88 103 LYS A O 1
ATOM 847 N N . LYS A 1 104 ? -17.229 -10.935 14.642 1.00 80.56 104 LYS A N 1
ATOM 848 C CA . LYS A 1 104 ? -16.885 -11.657 15.888 1.00 80.56 104 LYS A CA 1
ATOM 849 C C . LYS A 1 104 ? -15.743 -10.997 16.694 1.00 80.56 104 LYS A C 1
ATOM 851 O O . LYS A 1 104 ? -14.818 -11.683 17.115 1.00 80.56 104 LYS A O 1
ATOM 856 N N . GLY A 1 105 ? -15.786 -9.672 16.870 1.00 77.50 105 GLY A N 1
ATOM 857 C CA . GLY A 1 105 ? -14.774 -8.923 17.637 1.00 77.50 105 GLY A CA 1
ATOM 858 C C . GLY A 1 105 ? -13.438 -8.708 16.914 1.00 77.50 105 GLY A C 1
ATOM 859 O O . GLY A 1 105 ? -12.470 -8.256 17.526 1.00 77.50 105 GLY A O 1
ATOM 860 N N . LYS A 1 106 ? -13.373 -9.027 15.617 1.00 84.88 106 LYS A N 1
ATOM 861 C CA . LYS A 1 106 ? -12.228 -8.731 14.755 1.00 84.88 106 LYS A CA 1
ATOM 862 C C . LYS A 1 106 ? -12.585 -7.657 13.739 1.00 84.88 106 LYS A C 1
ATOM 864 O O . LYS A 1 106 ? -13.679 -7.688 13.171 1.00 84.88 106 LYS A O 1
ATOM 869 N N . LEU A 1 107 ? -11.639 -6.758 13.505 1.00 85.44 107 LEU A N 1
ATOM 870 C CA . LEU A 1 107 ? -11.660 -5.752 12.456 1.00 85.44 107 LEU A CA 1
ATOM 871 C C . LEU A 1 107 ? -10.947 -6.314 11.223 1.00 85.44 107 LEU A C 1
ATOM 873 O O . LEU A 1 107 ? -9.879 -6.908 11.357 1.00 85.44 107 LEU A O 1
ATOM 877 N N . THR A 1 108 ? -11.535 -6.142 10.044 1.00 87.31 108 THR A N 1
ATOM 878 C CA . THR A 1 108 ? -10.982 -6.571 8.757 1.00 87.31 108 THR A CA 1
ATOM 879 C C . THR A 1 108 ? -11.003 -5.409 7.781 1.00 87.31 108 THR A C 1
ATOM 881 O O . THR A 1 108 ? -12.051 -4.816 7.560 1.00 87.31 108 THR A O 1
ATOM 884 N N . PHE A 1 109 ? -9.876 -5.087 7.162 1.00 87.00 109 PHE A N 1
ATOM 885 C CA . PHE A 1 109 ? -9.806 -4.065 6.114 1.00 87.00 109 PHE A CA 1
ATOM 886 C C . PHE A 1 109 ? -8.757 -4.431 5.071 1.00 87.00 109 PHE A C 1
ATOM 888 O O . PHE A 1 109 ? -8.037 -5.420 5.214 1.00 87.00 109 PHE A O 1
ATOM 895 N N . THR A 1 110 ? -8.694 -3.664 3.981 1.00 88.19 110 THR A N 1
ATOM 896 C CA . THR A 1 110 ? -7.797 -3.972 2.861 1.00 88.19 110 THR A CA 1
ATOM 897 C C . THR A 1 110 ? -6.631 -2.990 2.768 1.00 88.19 110 THR A C 1
ATOM 899 O O . THR A 1 110 ? -6.837 -1.833 2.418 1.00 88.19 110 THR A O 1
ATOM 902 N N . ILE A 1 111 ? -5.398 -3.475 2.935 1.00 89.69 111 ILE A N 1
ATOM 903 C CA . ILE A 1 111 ? -4.176 -2.753 2.552 1.00 89.69 111 ILE A CA 1
ATOM 904 C C . ILE A 1 111 ? -3.659 -3.344 1.239 1.00 89.69 111 ILE A C 1
ATOM 906 O O . ILE A 1 111 ? -3.167 -4.470 1.185 1.00 89.69 111 ILE A O 1
ATOM 910 N N . ARG A 1 112 ? -3.792 -2.591 0.141 1.00 86.69 112 ARG A N 1
ATOM 911 C CA . ARG A 1 112 ? -3.357 -3.048 -1.194 1.00 86.69 112 ARG A CA 1
ATOM 912 C C . ARG A 1 112 ? -1.886 -2.761 -1.488 1.00 86.69 112 ARG A C 1
ATOM 914 O O . ARG A 1 112 ? -1.321 -3.410 -2.371 1.00 86.69 112 ARG A O 1
ATOM 921 N N . GLU A 1 113 ? -1.306 -1.784 -0.800 1.00 87.06 113 GLU A N 1
ATOM 922 C CA . GLU A 1 113 ? 0.081 -1.352 -0.967 1.00 87.06 113 GLU A CA 1
ATOM 923 C C . GLU A 1 113 ? 1.028 -2.256 -0.165 1.00 87.06 113 GLU A C 1
ATOM 925 O O . GLU A 1 113 ? 0.917 -2.299 1.061 1.00 87.06 113 GLU A O 1
ATOM 930 N N . PRO A 1 114 ? 1.960 -2.977 -0.818 1.00 85.25 114 PRO A N 1
ATOM 931 C CA . PRO A 1 114 ? 2.867 -3.891 -0.126 1.00 85.25 114 PRO A CA 1
ATOM 932 C C . PRO A 1 114 ? 3.723 -3.212 0.946 1.00 85.25 114 PRO A C 1
ATOM 934 O O . PRO A 1 114 ? 3.830 -3.746 2.044 1.00 85.25 114 PRO A O 1
ATOM 937 N N . LEU A 1 115 ? 4.300 -2.042 0.650 1.00 88.81 115 LEU A N 1
ATOM 938 C CA . LEU A 1 115 ? 5.134 -1.322 1.616 1.00 88.81 115 LEU A CA 1
ATOM 939 C C . LEU A 1 115 ? 4.324 -0.830 2.820 1.00 88.81 115 LEU A C 1
ATOM 941 O O . LEU A 1 115 ? 4.710 -1.096 3.951 1.00 88.81 115 LEU A O 1
ATOM 945 N N . LEU A 1 116 ? 3.164 -0.200 2.597 1.00 91.12 116 LEU A N 1
ATOM 946 C CA . LEU A 1 116 ? 2.280 0.228 3.689 1.00 91.12 116 LEU A CA 1
ATOM 947 C C . LEU A 1 116 ? 1.873 -0.946 4.586 1.00 91.12 116 LEU A C 1
ATOM 949 O O . LEU A 1 116 ? 1.771 -0.805 5.800 1.00 91.12 116 LEU A O 1
ATOM 953 N N . ARG A 1 117 ? 1.666 -2.123 3.989 1.00 89.81 117 ARG A N 1
ATOM 954 C CA . ARG A 1 117 ? 1.363 -3.333 4.746 1.00 89.81 117 ARG A CA 1
ATOM 955 C C . ARG A 1 117 ? 2.518 -3.748 5.658 1.00 89.81 117 ARG A C 1
ATOM 957 O O . ARG A 1 117 ? 2.246 -4.149 6.780 1.00 89.81 117 ARG A O 1
ATOM 964 N N . GLN A 1 118 ? 3.767 -3.634 5.207 1.00 89.62 118 GLN A N 1
ATOM 965 C CA . GLN A 1 118 ? 4.932 -3.928 6.048 1.00 89.62 118 GLN A CA 1
ATOM 966 C C . GLN A 1 118 ? 5.023 -2.972 7.241 1.00 89.62 118 GLN A C 1
ATOM 968 O O . GLN A 1 118 ? 5.200 -3.440 8.359 1.00 89.62 118 GLN A O 1
ATOM 973 N N . TYR A 1 119 ? 4.814 -1.666 7.026 1.00 93.00 119 TYR A N 1
ATOM 974 C CA . TYR A 1 119 ? 4.722 -0.693 8.124 1.00 93.00 119 TYR A CA 1
ATOM 975 C C . TYR A 1 119 ? 3.625 -1.072 9.120 1.00 93.00 119 TYR A C 1
ATOM 977 O O . TYR A 1 119 ? 3.865 -1.123 10.321 1.00 93.00 119 TYR A O 1
ATOM 985 N N . PHE A 1 120 ? 2.431 -1.407 8.624 1.00 92.94 120 PHE A N 1
ATOM 986 C CA . PHE A 1 120 ? 1.326 -1.793 9.495 1.00 92.94 120 PHE A CA 1
ATOM 987 C C . PHE A 1 120 ? 1.608 -3.077 10.290 1.00 92.94 120 PHE A C 1
ATOM 989 O O . PHE A 1 120 ? 1.264 -3.161 11.466 1.00 92.94 120 PHE A O 1
ATOM 996 N N . GLU A 1 121 ? 2.232 -4.079 9.669 1.00 92.12 121 GLU A N 1
ATOM 997 C CA . GLU A 1 121 ? 2.632 -5.315 10.350 1.00 92.12 121 GLU A CA 1
ATOM 998 C C . GLU A 1 121 ? 3.683 -5.052 11.438 1.00 92.12 121 GLU A C 1
ATOM 1000 O O . GLU A 1 121 ? 3.572 -5.628 12.520 1.00 92.12 121 GLU A O 1
ATOM 1005 N N . GLU A 1 122 ? 4.627 -4.138 11.200 1.00 92.81 122 GLU A N 1
ATOM 1006 C CA . GLU A 1 122 ? 5.609 -3.700 12.199 1.00 92.81 122 GLU A CA 1
ATOM 1007 C C . GLU A 1 122 ? 4.939 -2.973 13.375 1.00 92.81 122 GLU A C 1
ATOM 1009 O O . GLU A 1 122 ? 5.189 -3.305 14.533 1.00 92.81 122 GLU A O 1
ATOM 1014 N N . TRP A 1 123 ? 4.013 -2.042 13.107 1.00 94.62 123 TRP A N 1
ATOM 1015 C CA . TRP A 1 123 ? 3.252 -1.360 14.161 1.00 94.62 123 TRP A CA 1
ATOM 1016 C C . TRP A 1 123 ? 2.454 -2.347 15.021 1.00 94.62 123 TRP A C 1
ATOM 1018 O O . TRP A 1 123 ? 2.422 -2.231 16.244 1.00 94.62 123 TRP A O 1
ATOM 1028 N N . VAL A 1 124 ? 1.836 -3.356 14.399 1.00 93.50 124 VAL A N 1
ATOM 1029 C CA . VAL A 1 124 ? 1.134 -4.426 15.123 1.00 93.50 124 VAL A CA 1
ATOM 1030 C C . VAL A 1 124 ? 2.101 -5.260 15.968 1.00 93.50 124 VAL A C 1
ATOM 1032 O O . VAL A 1 124 ? 1.765 -5.603 17.104 1.00 93.50 124 VAL A O 1
ATOM 1035 N N . ALA A 1 125 ? 3.276 -5.597 15.433 1.00 91.75 125 ALA A N 1
ATOM 1036 C CA . ALA A 1 125 ? 4.279 -6.396 16.130 1.00 91.75 125 ALA A CA 1
ATOM 1037 C C . ALA A 1 125 ? 4.849 -5.670 17.360 1.00 91.75 125 ALA A C 1
ATOM 1039 O O . ALA A 1 125 ? 4.986 -6.291 18.417 1.00 91.75 125 ALA A O 1
ATOM 1040 N N . ASN A 1 126 ? 5.091 -4.359 17.257 1.00 92.00 126 ASN A N 1
ATOM 1041 C CA . ASN A 1 126 ? 5.530 -3.514 18.374 1.00 92.00 126 ASN A CA 1
ATOM 1042 C C . ASN A 1 126 ? 4.540 -3.542 19.549 1.00 92.00 126 ASN A C 1
ATOM 1044 O O . ASN A 1 126 ? 4.947 -3.545 20.708 1.00 92.00 126 ASN A O 1
ATOM 1048 N N . GLU A 1 127 ? 3.247 -3.682 19.251 1.00 90.19 127 GLU A N 1
ATOM 1049 C CA . GLU A 1 127 ? 2.162 -3.796 20.235 1.00 90.19 127 GLU A CA 1
ATOM 1050 C C . GLU A 1 127 ? 1.827 -5.251 20.627 1.00 90.19 127 GLU A C 1
ATOM 1052 O O . GLU A 1 127 ? 0.735 -5.542 21.146 1.00 90.19 127 GLU A O 1
ATOM 1057 N N . GLN A 1 128 ? 2.755 -6.179 20.348 1.00 88.94 128 GLN A N 1
ATOM 1058 C CA . GLN A 1 128 ? 2.657 -7.624 20.604 1.00 88.94 128 GLN A CA 1
ATOM 1059 C C . GLN A 1 128 ? 1.376 -8.252 20.030 1.00 88.94 128 GLN A C 1
ATOM 1061 O O . GLN A 1 128 ? 0.815 -9.209 20.572 1.00 88.94 128 GLN A O 1
ATOM 1066 N N . GLY A 1 129 ? 0.864 -7.674 18.945 1.00 87.00 129 GLY A N 1
ATOM 1067 C CA . GLY A 1 129 ? -0.301 -8.158 18.226 1.00 87.00 129 GLY A CA 1
ATOM 1068 C C . GLY A 1 129 ? 0.059 -9.120 17.099 1.00 87.00 129 GLY A C 1
ATOM 1069 O O . GLY A 1 129 ? 1.221 -9.380 16.801 1.00 87.00 129 GLY A O 1
ATOM 1070 N N . PHE A 1 130 ? -0.973 -9.632 16.433 1.00 85.69 130 PHE A N 1
ATOM 1071 C CA . PHE A 1 130 ? -0.823 -10.395 15.198 1.00 85.69 130 PHE A CA 1
ATOM 1072 C C . PHE A 1 130 ? -1.982 -10.102 14.246 1.00 85.69 130 PHE A C 1
ATOM 1074 O O . PHE A 1 130 ? -3.088 -9.757 14.674 1.00 85.69 130 PHE A O 1
ATOM 1081 N N . THR A 1 131 ? -1.729 -10.266 12.949 1.00 86.12 131 THR A N 1
ATOM 1082 C CA . THR A 1 131 ? -2.745 -10.172 11.898 1.00 86.12 131 THR A CA 1
ATOM 1083 C C . THR A 1 131 ? -3.019 -11.553 11.300 1.00 86.12 131 THR A C 1
ATOM 1085 O O . THR A 1 131 ? -2.132 -12.399 11.195 1.00 86.12 131 THR A O 1
ATOM 1088 N N . ASP A 1 132 ? -4.267 -11.803 10.913 1.00 80.25 132 ASP A N 1
ATOM 1089 C CA . ASP A 1 132 ? -4.670 -12.974 10.134 1.00 80.25 132 ASP A CA 1
ATOM 1090 C C . ASP A 1 132 ? -4.839 -12.571 8.662 1.00 80.25 132 ASP A C 1
ATOM 1092 O O . ASP A 1 132 ? -5.481 -11.564 8.346 1.00 80.25 132 ASP A O 1
ATOM 1096 N N . THR A 1 133 ? -4.222 -13.346 7.766 1.00 72.81 133 THR A N 1
ATOM 1097 C CA . THR A 1 133 ? -4.120 -13.074 6.318 1.00 72.81 133 THR A CA 1
ATOM 1098 C C . THR A 1 133 ? -4.518 -14.288 5.467 1.00 72.81 133 THR A C 1
ATOM 1100 O O . THR A 1 133 ? -4.243 -14.345 4.267 1.00 72.81 133 THR A O 1
ATOM 1103 N N . SER A 1 134 ? -5.195 -15.264 6.081 1.00 55.97 134 SER A N 1
ATOM 1104 C CA . SER A 1 134 ? -5.384 -16.645 5.604 1.00 55.97 134 SER A CA 1
ATOM 1105 C C . SER A 1 134 ? -6.089 -16.843 4.248 1.00 55.97 134 SER A C 1
ATOM 1107 O O . SER A 1 134 ? -6.008 -17.937 3.696 1.00 55.97 134 SER A O 1
ATOM 1109 N N . PHE A 1 135 ? -6.712 -15.818 3.650 1.00 58.69 135 PHE A N 1
ATOM 1110 C CA . PHE A 1 135 ? -7.414 -15.941 2.354 1.00 58.69 135 PHE A CA 1
ATOM 1111 C C . PHE A 1 135 ? -7.028 -14.904 1.297 1.00 58.69 135 PHE A C 1
ATOM 1113 O O . PHE A 1 135 ? -7.134 -15.162 0.098 1.00 58.69 135 PHE A O 1
ATOM 1120 N N . ASN A 1 136 ? -6.576 -13.724 1.709 1.00 72.56 136 ASN A N 1
ATOM 1121 C CA . ASN A 1 136 ? -6.170 -12.666 0.798 1.00 72.56 136 ASN A CA 1
ATOM 1122 C C . ASN A 1 136 ? -5.068 -11.864 1.466 1.00 72.56 136 ASN A C 1
ATOM 1124 O O . ASN A 1 136 ? -5.282 -11.248 2.501 1.00 72.56 136 ASN A O 1
ATOM 1128 N N . LYS A 1 137 ? -3.906 -11.811 0.822 1.00 74.81 137 LYS A N 1
ATOM 1129 C CA . LYS A 1 137 ? -2.754 -11.055 1.313 1.00 74.81 137 LYS A CA 1
ATOM 1130 C C . LYS A 1 137 ? -3.010 -9.543 1.420 1.00 74.81 137 LYS A C 1
ATOM 1132 O O . LYS A 1 137 ? -2.221 -8.839 2.019 1.00 74.81 137 LYS A O 1
ATOM 1137 N N . ASN A 1 138 ? -4.053 -9.004 0.809 1.00 82.75 138 ASN A N 1
ATOM 1138 C CA . ASN A 1 138 ? -4.392 -7.596 1.000 1.00 82.75 138 ASN A CA 1
ATOM 1139 C C . ASN A 1 138 ? -5.388 -7.404 2.151 1.00 82.75 138 ASN A C 1
ATOM 1141 O O . ASN A 1 138 ? -5.544 -6.280 2.607 1.00 82.75 138 ASN A O 1
ATOM 1145 N N . LEU A 1 139 ? -6.073 -8.464 2.598 1.00 87.62 139 LEU A N 1
ATOM 1146 C CA . LEU A 1 139 ? -6.952 -8.402 3.761 1.00 87.62 139 LEU A CA 1
ATOM 1147 C C . LEU A 1 139 ? -6.117 -8.527 5.027 1.00 87.62 139 LEU A C 1
ATOM 1149 O O . LEU A 1 139 ? -5.342 -9.467 5.194 1.00 87.62 139 LEU A O 1
ATOM 1153 N N . VAL A 1 140 ? -6.321 -7.571 5.917 1.00 89.56 140 VAL A N 1
ATOM 1154 C CA . VAL A 1 140 ? -5.701 -7.510 7.228 1.00 89.56 140 VAL A CA 1
ATOM 1155 C C . VAL A 1 140 ? -6.809 -7.668 8.248 1.00 89.56 140 VAL A C 1
ATOM 1157 O O . VAL A 1 140 ? -7.741 -6.867 8.273 1.00 89.56 140 VAL A O 1
ATOM 1160 N N . THR A 1 141 ? -6.717 -8.718 9.061 1.00 90.31 141 THR A N 1
ATOM 1161 C CA . THR A 1 141 ? -7.673 -8.990 10.137 1.00 90.31 141 THR A CA 1
ATOM 1162 C C . THR A 1 141 ? -6.961 -8.983 11.482 1.00 90.31 141 THR A C 1
ATOM 1164 O O . THR A 1 141 ? -5.975 -9.695 11.644 1.00 90.31 141 THR A O 1
ATOM 1167 N N . LEU A 1 142 ? -7.466 -8.245 12.468 1.00 91.06 142 LEU A N 1
ATOM 1168 C CA . LEU A 1 142 ? -6.920 -8.210 13.830 1.00 91.06 142 LEU A CA 1
ATOM 1169 C C . LEU A 1 142 ? -8.021 -7.983 14.873 1.00 91.06 142 LEU A C 1
ATOM 1171 O O . LEU A 1 142 ? -9.158 -7.663 14.525 1.00 91.06 142 LEU A O 1
ATOM 1175 N N . SER A 1 143 ? -7.715 -8.188 16.154 1.00 89.31 143 SER A N 1
ATOM 1176 C CA . SER A 1 143 ? -8.659 -7.863 17.229 1.00 89.31 143 SER A CA 1
ATOM 1177 C C . SER A 1 143 ? -8.836 -6.349 17.364 1.00 89.31 143 SER A C 1
ATOM 1179 O O . SER A 1 143 ? -7.931 -5.573 17.044 1.00 89.31 143 SER A O 1
ATOM 1181 N N . 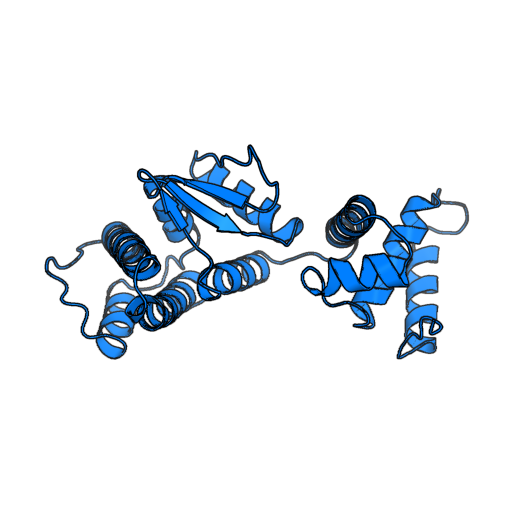ILE A 1 144 ? -9.997 -5.940 17.879 1.00 83.19 144 ILE A N 1
ATOM 1182 C CA . ILE A 1 144 ? -10.262 -4.538 18.230 1.00 83.19 144 ILE A CA 1
ATOM 1183 C C . ILE A 1 144 ? -9.201 -4.025 19.212 1.00 83.19 144 ILE A C 1
ATOM 1185 O O . ILE A 1 144 ? -8.641 -2.960 18.988 1.00 83.19 144 ILE A O 1
ATOM 1189 N N . ASP A 1 145 ? -8.843 -4.817 20.226 1.00 85.50 145 ASP A N 1
ATOM 1190 C CA . ASP A 1 145 ? -7.850 -4.415 21.229 1.00 85.50 145 ASP A CA 1
ATOM 1191 C C . ASP A 1 145 ? -6.467 -4.147 20.621 1.00 85.50 145 ASP A C 1
ATOM 1193 O O . ASP A 1 145 ? -5.808 -3.175 20.985 1.00 85.50 145 ASP A O 1
ATOM 1197 N N . THR A 1 146 ? -6.009 -4.996 19.693 1.00 89.62 146 THR A N 1
ATOM 1198 C CA . THR A 1 146 ? -4.736 -4.770 18.994 1.00 89.62 146 THR A CA 1
ATOM 1199 C C . THR A 1 146 ? -4.820 -3.526 18.120 1.00 89.62 146 THR A C 1
ATOM 1201 O O . THR A 1 146 ? -3.888 -2.731 18.116 1.00 89.62 146 THR A O 1
ATOM 1204 N N . PHE A 1 147 ? -5.938 -3.320 17.422 1.00 87.81 147 PHE A N 1
ATOM 1205 C CA . PHE A 1 147 ? -6.128 -2.129 16.599 1.00 87.81 147 PHE A CA 1
ATOM 1206 C C . PHE A 1 147 ? -6.101 -0.845 17.439 1.00 87.81 147 PHE A C 1
ATOM 1208 O O . PHE A 1 147 ? -5.408 0.101 17.081 1.00 87.81 147 PHE A O 1
ATOM 1215 N N . THR A 1 148 ? -6.775 -0.829 18.592 1.00 82.50 148 THR A N 1
ATOM 1216 C CA . THR A 1 148 ? -6.750 0.296 19.537 1.00 82.50 148 THR A CA 1
ATOM 1217 C C . THR A 1 148 ? -5.336 0.602 20.027 1.00 82.50 148 THR A C 1
ATOM 1219 O O . THR A 1 148 ? -4.958 1.769 20.042 1.00 82.50 148 THR A O 1
ATOM 1222 N N . ARG A 1 149 ? -4.537 -0.415 20.380 1.00 86.69 149 ARG A N 1
ATOM 1223 C CA . ARG A 1 149 ? -3.135 -0.204 20.785 1.00 86.69 149 ARG A CA 1
ATOM 1224 C C . ARG A 1 149 ? -2.280 0.371 19.661 1.00 86.69 149 ARG A C 1
ATOM 1226 O O . ARG A 1 149 ? -1.530 1.306 19.899 1.00 86.69 149 ARG A O 1
ATOM 1233 N N . VAL A 1 150 ? -2.446 -0.121 18.431 1.00 89.06 150 VAL A N 1
ATOM 1234 C CA . VAL A 1 150 ? -1.738 0.430 17.264 1.00 89.06 150 VAL A CA 1
ATOM 1235 C C . VAL A 1 150 ? -2.097 1.899 17.049 1.00 89.06 150 VAL A C 1
ATOM 1237 O O . VAL A 1 150 ? -1.214 2.722 16.842 1.00 89.06 150 VAL A O 1
ATOM 1240 N N . LEU A 1 151 ? -3.379 2.259 17.129 1.00 85.19 151 LEU A N 1
ATOM 1241 C CA . LEU A 1 151 ? -3.791 3.658 17.004 1.00 85.19 151 LEU A CA 1
ATOM 1242 C C . LEU A 1 151 ? -3.206 4.541 18.110 1.00 85.19 151 LEU A C 1
ATOM 1244 O O . LEU A 1 151 ? -2.788 5.663 17.831 1.00 85.19 151 LEU A O 1
ATOM 1248 N N . ASP A 1 152 ? -3.148 4.034 19.341 1.00 81.94 152 ASP A N 1
ATOM 1249 C CA . ASP A 1 152 ? -2.554 4.757 20.464 1.00 81.94 152 ASP A CA 1
ATOM 1250 C C . ASP A 1 152 ? -1.044 4.950 20.291 1.00 81.94 152 ASP A C 1
ATOM 1252 O O . ASP A 1 152 ? -0.550 6.054 20.511 1.00 81.94 152 ASP A O 1
ATOM 1256 N N . HIS A 1 153 ? -0.336 3.934 19.793 1.00 84.62 153 HIS A N 1
ATOM 1257 C CA . HIS A 1 153 ? 1.080 4.021 19.438 1.00 84.62 153 HIS A CA 1
ATOM 1258 C C . HIS A 1 153 ? 1.353 5.077 18.358 1.00 84.62 153 HIS A C 1
ATOM 1260 O O . HIS A 1 153 ? 2.334 5.816 18.419 1.00 84.62 153 HIS A O 1
ATOM 1266 N N . LEU A 1 154 ? 0.491 5.149 17.340 1.00 84.88 154 LEU A N 1
ATOM 1267 C CA . LEU A 1 154 ? 0.684 6.050 16.203 1.00 84.88 154 LEU A CA 1
ATOM 1268 C C . LEU A 1 154 ? 0.323 7.500 16.506 1.00 84.88 154 LEU A C 1
ATOM 1270 O O . LEU A 1 154 ? 0.845 8.396 15.830 1.0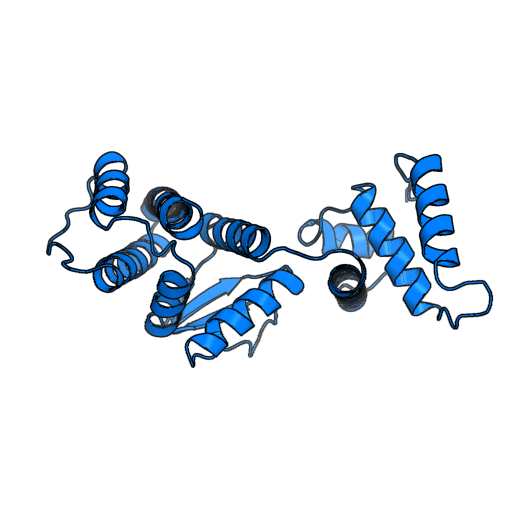0 84.88 154 LEU A O 1
ATOM 1274 N N . ALA A 1 155 ? -0.571 7.723 17.467 1.00 80.81 155 ALA A N 1
ATOM 1275 C CA . ALA A 1 155 ? -1.063 9.046 17.794 1.00 80.81 155 ALA A CA 1
ATOM 1276 C C . ALA A 1 155 ? 0.027 9.925 18.442 1.00 80.81 155 ALA A C 1
ATOM 1278 O O . ALA A 1 155 ? 0.876 9.459 19.204 1.00 80.81 155 ALA A O 1
ATOM 1279 N N . ASN A 1 156 ? 0.004 11.221 18.145 1.00 76.31 156 ASN A N 1
ATOM 1280 C CA . ASN A 1 156 ? 0.971 12.199 18.614 1.00 76.31 156 ASN A CA 1
ATOM 1281 C C . ASN A 1 156 ? 0.919 12.289 20.149 1.00 76.31 156 ASN A C 1
ATOM 1283 O O . ASN A 1 156 ? -0.137 12.635 20.686 1.00 76.31 156 ASN A O 1
ATOM 1287 N N . PRO A 1 157 ? 2.000 11.956 20.880 1.00 70.94 157 PRO A N 1
ATOM 1288 C CA . PRO A 1 157 ? 2.018 11.988 22.345 1.00 70.94 157 PRO A CA 1
ATOM 1289 C C . PRO A 1 157 ? 1.710 13.374 22.927 1.00 70.94 157 PRO A C 1
ATOM 1291 O O . PRO A 1 157 ? 1.152 13.453 24.020 1.00 70.94 157 PRO A O 1
ATOM 1294 N N . ASP A 1 158 ? 2.010 14.445 22.190 1.00 70.88 158 ASP A N 1
ATOM 1295 C CA . ASP A 1 158 ? 1.814 15.828 22.636 1.00 70.88 158 ASP A CA 1
ATOM 1296 C C . ASP A 1 158 ? 0.374 16.329 22.430 1.00 70.88 158 ASP A C 1
ATOM 1298 O O . ASP A 1 158 ? 0.005 17.412 22.898 1.00 70.88 158 ASP A O 1
ATOM 1302 N N . LEU A 1 159 ? -0.473 15.553 21.744 1.00 68.25 159 LEU A N 1
ATOM 1303 C CA . LEU A 1 159 ? -1.847 15.951 21.483 1.00 68.25 159 LEU A CA 1
ATOM 1304 C C . LEU A 1 159 ? -2.711 15.790 22.738 1.00 68.25 159 LEU A C 1
ATOM 1306 O O . LEU A 1 159 ? -2.922 14.688 23.252 1.00 68.25 159 LEU A O 1
ATOM 1310 N N . SER A 1 160 ? -3.265 16.909 23.208 1.00 67.88 160 SER A N 1
ATOM 1311 C CA . SER A 1 160 ? -4.119 16.903 24.391 1.00 67.88 160 SER A CA 1
ATOM 1312 C C . SER A 1 160 ? -5.446 16.173 24.142 1.00 67.88 160 SER A C 1
ATOM 1314 O O . SER A 1 160 ? -6.088 16.306 23.095 1.00 67.88 160 SER A O 1
ATOM 1316 N N . VAL A 1 161 ? -5.896 15.452 25.169 1.00 66.25 161 VAL A N 1
ATOM 1317 C CA . VAL A 1 161 ? -7.224 14.820 25.252 1.00 66.25 161 VAL A CA 1
ATOM 1318 C C . VAL A 1 161 ? -8.345 15.832 24.971 1.00 66.25 161 VAL A C 1
ATOM 1320 O O . VAL A 1 161 ? -9.348 15.485 24.349 1.00 66.25 161 VAL A O 1
ATOM 1323 N N . ASP A 1 162 ? -8.165 17.091 25.370 1.00 66.62 162 ASP A N 1
ATOM 1324 C CA . ASP A 1 162 ? -9.153 18.154 25.174 1.00 66.62 162 ASP A CA 1
ATOM 1325 C C . ASP A 1 162 ? -9.238 18.620 23.717 1.00 66.62 162 ASP A C 1
ATOM 1327 O O . ASP A 1 162 ? -10.336 18.891 23.226 1.00 66.62 162 ASP A O 1
ATOM 1331 N N . THR A 1 163 ? -8.114 18.638 22.994 1.00 67.69 163 THR A N 1
ATOM 1332 C CA . THR A 1 163 ? -8.079 18.913 21.547 1.00 67.69 163 THR A CA 1
ATOM 1333 C C . THR A 1 163 ? -8.876 17.855 20.788 1.00 67.69 163 THR A C 1
ATOM 1335 O O . THR A 1 163 ? -9.743 18.181 19.981 1.00 67.69 163 THR A O 1
ATOM 1338 N N . ILE A 1 164 ? -8.657 16.583 21.124 1.00 64.81 164 ILE A N 1
ATOM 1339 C CA . ILE A 1 164 ? -9.387 15.450 20.546 1.00 64.81 164 ILE A CA 1
ATOM 1340 C C . ILE A 1 164 ? -10.892 15.561 20.837 1.00 64.81 164 ILE A C 1
ATOM 1342 O O . ILE A 1 164 ? -11.725 15.382 19.946 1.00 64.81 164 ILE A O 1
ATOM 1346 N N . LYS A 1 165 ? -11.258 15.870 22.088 1.00 64.50 165 LYS A N 1
ATOM 1347 C CA . LYS A 1 165 ? -12.659 16.040 22.504 1.00 64.50 165 LYS A CA 1
ATOM 1348 C C . LYS A 1 165 ? -13.336 17.193 21.766 1.00 64.50 165 LYS A C 1
ATOM 1350 O O . LYS A 1 165 ? -14.508 17.072 21.411 1.00 64.50 165 LYS A O 1
ATOM 1355 N N . LYS A 1 166 ? -12.624 18.300 21.543 1.00 68.19 166 LYS A N 1
ATOM 1356 C CA . LYS A 1 166 ? -13.129 19.451 20.790 1.00 68.19 166 LYS A CA 1
ATOM 1357 C C . LYS A 1 166 ? -13.407 19.078 19.333 1.00 68.19 166 LYS A C 1
ATOM 1359 O O . LYS A 1 166 ? -14.517 19.321 18.867 1.00 68.19 166 LYS A O 1
ATOM 1364 N N . ASP A 1 167 ? -12.462 18.412 18.671 1.00 65.44 167 ASP A N 1
ATOM 1365 C CA . ASP A 1 167 ? -12.612 17.959 17.281 1.00 65.44 167 ASP A CA 1
ATOM 1366 C C . ASP A 1 167 ? -13.805 17.002 17.105 1.00 65.44 167 ASP A C 1
ATOM 1368 O O . ASP A 1 167 ? -14.526 17.085 16.109 1.00 65.44 167 ASP A O 1
ATOM 1372 N N . LEU A 1 168 ? -14.052 16.127 18.089 1.00 62.06 168 LEU A N 1
ATOM 1373 C CA . LEU A 1 168 ? -15.211 15.228 18.108 1.00 62.06 168 LEU A CA 1
ATOM 1374 C C . LEU A 1 168 ? -16.536 15.982 18.323 1.00 62.06 168 LEU A C 1
ATOM 1376 O O . LEU A 1 168 ? -17.495 15.756 17.585 1.00 62.06 168 LEU A O 1
ATOM 1380 N N . LYS A 1 169 ? -16.591 16.900 19.302 1.00 63.94 169 LYS A N 1
ATOM 1381 C CA . LYS A 1 169 ? -17.805 17.672 19.643 1.00 63.94 169 LYS A CA 1
ATOM 1382 C C . LYS A 1 169 ? -18.218 18.661 18.552 1.00 63.94 169 LYS A C 1
ATOM 1384 O O . LYS A 1 169 ? -19.411 18.889 18.366 1.00 63.94 169 LYS A O 1
ATOM 1389 N N . GLU A 1 170 ? -17.260 19.272 17.854 1.00 59.28 170 GLU A N 1
ATOM 1390 C CA . GLU A 1 170 ? -17.545 20.243 16.788 1.00 59.28 170 GLU A CA 1
ATOM 1391 C C . GLU A 1 170 ? -18.098 19.585 15.518 1.00 59.28 170 GLU A C 1
ATOM 1393 O O . GLU A 1 170 ? -18.784 20.250 14.739 1.00 59.28 170 GLU A O 1
ATOM 1398 N N . LYS A 1 171 ? -17.822 18.292 15.298 1.00 57.72 171 LYS A N 1
ATOM 1399 C CA . LYS A 1 171 ? -18.131 17.625 14.027 1.00 57.72 171 LYS A CA 1
ATOM 1400 C C . LYS A 1 171 ? -19.296 16.644 14.078 1.00 57.72 171 LYS A C 1
ATOM 1402 O O . LYS A 1 171 ? -19.955 16.499 13.052 1.00 57.72 171 LYS A O 1
ATOM 1407 N N . GLU A 1 172 ? -19.632 16.062 15.231 1.00 51.72 172 GLU A N 1
ATOM 1408 C CA . GLU A 1 172 ? -20.854 15.263 15.394 1.00 51.72 172 GLU A CA 1
ATOM 1409 C C . GLU A 1 172 ? -21.466 15.396 16.802 1.00 51.72 172 GLU A C 1
ATOM 1411 O O . GLU A 1 172 ? -20.774 15.465 17.815 1.00 51.72 172 GLU A O 1
ATOM 1416 N N . LYS A 1 173 ? -22.806 15.366 16.871 1.00 48.09 173 LYS A N 1
ATOM 1417 C CA . LYS A 1 173 ? -23.599 15.202 18.104 1.00 48.09 173 LYS A CA 1
ATOM 1418 C C . LYS A 1 173 ? -23.471 13.766 18.649 1.00 48.09 173 LYS A C 1
ATOM 1420 O O . LYS A 1 173 ? -24.477 13.083 18.820 1.00 48.09 173 LYS A O 1
ATOM 1425 N N . ILE A 1 174 ? -22.252 13.272 18.856 1.00 49.00 174 ILE A N 1
ATOM 1426 C CA . ILE A 1 174 ? -22.031 11.971 19.496 1.00 49.00 174 ILE A CA 1
ATOM 1427 C C . ILE A 1 174 ? -22.400 12.143 20.971 1.00 49.00 174 ILE A C 1
ATOM 1429 O O . ILE A 1 174 ? -21.754 12.905 21.693 1.00 49.00 174 ILE A O 1
ATOM 1433 N N . GLU A 1 175 ? -23.465 11.478 21.423 1.00 45.25 175 GLU A N 1
ATOM 1434 C CA . GLU A 1 175 ? -23.815 11.428 22.844 1.00 45.25 175 GLU A CA 1
ATOM 1435 C C . GLU A 1 175 ? -22.769 10.581 23.579 1.00 45.25 175 GLU A C 1
ATOM 1437 O O . GLU A 1 175 ? -22.830 9.354 23.644 1.00 45.25 175 GLU A O 1
ATOM 1442 N N . ILE A 1 176 ? -21.755 11.258 24.113 1.00 49.66 176 ILE A N 1
ATOM 1443 C CA . ILE A 1 176 ? -20.746 10.670 24.991 1.00 49.66 176 ILE A CA 1
ATOM 1444 C C . ILE A 1 176 ? -21.452 10.305 26.307 1.00 49.66 176 ILE A C 1
ATOM 1446 O O . ILE A 1 176 ? -21.613 11.145 27.188 1.00 49.66 176 ILE A O 1
ATOM 1450 N N . HIS A 1 177 ? -21.921 9.060 26.438 1.00 46.84 177 HIS A N 1
ATOM 1451 C CA . HIS A 1 177 ? -22.621 8.597 27.647 1.00 46.84 177 HIS A CA 1
ATOM 1452 C C . HIS A 1 177 ? -21.696 8.411 28.864 1.00 46.84 177 HIS A C 1
ATOM 1454 O O . HIS A 1 177 ? -22.178 8.340 29.994 1.00 46.84 177 HIS A O 1
ATOM 1460 N N . GLN A 1 178 ? -20.380 8.350 28.651 1.00 50.47 178 GLN A N 1
ATOM 1461 C CA . GLN A 1 178 ? -19.353 8.347 29.695 1.00 50.47 178 GLN A CA 1
ATOM 1462 C C . GLN A 1 178 ? -18.176 9.185 29.212 1.00 50.47 178 GLN A C 1
ATOM 1464 O O . GLN A 1 178 ? -17.659 8.920 28.130 1.00 50.47 178 GLN A O 1
ATOM 1469 N N . GLU A 1 179 ? -17.774 10.207 29.973 1.00 53.59 179 GLU A N 1
ATOM 1470 C CA . GLU A 1 179 ? -16.600 11.003 29.619 1.00 53.59 179 GLU A CA 1
ATOM 1471 C C . GLU A 1 179 ? -15.342 10.133 29.731 1.00 53.59 179 GLU A C 1
ATOM 1473 O O . GLU A 1 179 ? -15.025 9.652 30.821 1.00 53.59 179 GLU A O 1
ATOM 1478 N N . PRO A 1 180 ? -14.609 9.903 28.631 1.00 57.44 180 PRO A N 1
ATOM 1479 C CA . PRO A 1 180 ? -13.351 9.184 28.713 1.00 57.44 180 PRO A CA 1
ATOM 1480 C C . PRO A 1 180 ? -12.327 10.045 29.465 1.00 57.44 180 PRO A C 1
ATOM 1482 O O . PRO A 1 180 ? -12.092 11.216 29.127 1.00 57.44 180 PRO A O 1
ATOM 1485 N N . ASN A 1 181 ? -11.743 9.449 30.506 1.00 63.66 181 ASN A N 1
ATOM 1486 C CA . ASN A 1 181 ? -10.782 10.089 31.410 1.00 63.66 181 ASN A CA 1
ATOM 1487 C C . ASN A 1 181 ? -9.331 9.983 30.921 1.00 63.66 181 ASN A C 1
ATOM 1489 O O . ASN A 1 181 ? -8.456 10.661 31.450 1.00 63.66 181 ASN A O 1
ATOM 1493 N N . ASP A 1 182 ? -9.079 9.156 29.909 1.00 69.38 182 ASP A N 1
ATOM 1494 C CA . ASP A 1 182 ? -7.760 8.930 29.335 1.00 69.38 182 ASP A CA 1
ATOM 1495 C C . ASP A 1 182 ? -7.844 8.730 27.809 1.00 69.38 182 ASP A C 1
ATOM 1497 O O . ASP A 1 182 ? -8.912 8.497 27.229 1.00 69.38 182 ASP A O 1
ATOM 1501 N N . ARG A 1 183 ? -6.692 8.862 27.148 1.00 67.38 183 ARG A N 1
ATOM 1502 C CA . ARG A 1 183 ? -6.546 8.776 25.691 1.00 67.38 183 ARG A CA 1
ATOM 1503 C C . ARG A 1 183 ? -6.893 7.394 25.136 1.00 67.38 183 ARG A C 1
ATOM 1505 O O . ARG A 1 183 ? -7.515 7.306 24.080 1.00 67.38 183 ARG A O 1
ATOM 1512 N N . GLN A 1 184 ? -6.551 6.327 25.846 1.00 69.62 184 GLN A N 1
ATOM 1513 C CA . GLN A 1 184 ? -6.817 4.964 25.402 1.00 69.62 184 GLN A CA 1
ATOM 1514 C C . GLN A 1 184 ? -8.323 4.675 25.402 1.00 69.62 184 GLN A C 1
ATOM 1516 O O . GLN A 1 184 ? -8.847 4.091 24.453 1.00 69.62 184 GLN A O 1
ATOM 1521 N N . SER A 1 185 ? -9.038 5.163 26.415 1.00 67.69 185 SER A N 1
ATOM 1522 C CA . SER A 1 185 ? -10.497 5.126 26.503 1.00 67.69 185 SER A CA 1
ATOM 1523 C C . SER A 1 185 ? -11.156 5.923 25.370 1.00 67.69 185 SER A C 1
ATOM 1525 O O . SER A 1 185 ? -12.123 5.448 24.777 1.00 67.69 185 SER A O 1
ATOM 1527 N N . LEU A 1 186 ? -10.603 7.086 24.998 1.00 66.06 186 LEU A N 1
ATOM 1528 C CA . LEU A 1 186 ? -11.055 7.856 23.830 1.00 66.06 186 LEU A CA 1
ATOM 1529 C C . LEU A 1 186 ? -10.888 7.080 22.522 1.00 66.06 186 LEU A C 1
ATOM 1531 O O . LEU A 1 186 ? -11.838 6.977 21.750 1.00 66.06 186 LEU A O 1
ATOM 1535 N N . ILE A 1 187 ? -9.697 6.526 22.279 1.00 69.25 187 ILE A N 1
ATOM 1536 C CA . ILE A 1 187 ? -9.405 5.745 21.069 1.00 69.25 187 ILE A CA 1
ATOM 1537 C C . ILE A 1 187 ? -10.275 4.488 21.033 1.00 69.25 187 ILE A C 1
ATOM 1539 O O . ILE A 1 187 ? -10.769 4.103 19.979 1.00 69.25 187 ILE A O 1
ATOM 1543 N N . ARG A 1 188 ? -10.526 3.852 22.177 1.00 71.00 188 ARG A N 1
ATOM 1544 C CA . ARG A 1 188 ? -11.422 2.701 22.258 1.00 71.00 188 ARG A CA 1
ATOM 1545 C C . ARG A 1 188 ? -12.862 3.071 21.918 1.00 71.00 188 ARG A C 1
ATOM 1547 O O . ARG A 1 188 ? -13.445 2.426 21.055 1.00 71.00 188 ARG A O 1
ATOM 1554 N N . MET A 1 189 ? -13.410 4.119 22.536 1.00 67.50 189 MET A N 1
ATOM 1555 C CA . MET A 1 189 ? -14.749 4.624 22.206 1.00 67.50 189 MET A CA 1
ATOM 1556 C C . MET A 1 189 ? -14.859 4.977 20.724 1.00 67.50 189 MET A C 1
ATOM 1558 O O . MET A 1 189 ? -15.847 4.656 20.072 1.00 67.50 189 MET A O 1
ATOM 1562 N N . PHE A 1 190 ? -13.812 5.591 20.185 1.00 68.00 190 PHE A N 1
ATOM 1563 C CA . PHE A 1 190 ? -13.691 5.915 18.778 1.00 68.00 190 PHE A CA 1
ATOM 1564 C C . PHE A 1 190 ? -13.728 4.669 17.883 1.00 68.00 190 PHE A C 1
ATOM 1566 O O . PHE A 1 190 ? -14.509 4.622 16.934 1.00 68.00 190 PHE A O 1
ATOM 1573 N N . VAL A 1 191 ? -12.926 3.645 18.193 1.00 70.12 191 VAL A N 1
ATOM 1574 C CA . VAL A 1 191 ? -12.908 2.385 17.440 1.00 70.12 191 VAL A CA 1
ATOM 1575 C C . VAL A 1 191 ? -14.268 1.703 17.538 1.00 70.12 191 VAL A C 1
ATOM 1577 O O . VAL A 1 191 ? -14.775 1.224 16.532 1.00 70.12 191 VAL A O 1
ATOM 1580 N N . GLU A 1 192 ? -14.896 1.697 18.711 1.00 69.88 192 GLU A N 1
ATOM 1581 C CA . GLU A 1 192 ? -16.225 1.120 18.913 1.00 69.88 192 GLU A CA 1
ATOM 1582 C C . GLU A 1 192 ? -17.308 1.862 18.111 1.00 69.88 192 GLU A C 1
ATOM 1584 O O . GLU A 1 192 ? -18.168 1.217 17.510 1.00 69.88 192 GLU A O 1
ATOM 1589 N N . GLU A 1 193 ? -17.264 3.193 18.034 1.00 66.12 193 GLU A N 1
ATOM 1590 C CA . GLU A 1 193 ? -18.242 3.984 17.278 1.00 66.12 193 GLU A CA 1
ATOM 1591 C C . GLU A 1 193 ? -18.025 3.898 15.761 1.00 66.12 193 GLU A C 1
ATOM 1593 O O . GLU A 1 193 ? -18.979 3.756 14.987 1.00 66.12 193 GLU A O 1
ATOM 1598 N N . PHE A 1 194 ? -16.762 3.864 15.337 1.00 64.75 194 PHE A N 1
ATOM 1599 C CA . PHE A 1 194 ? -16.368 3.538 13.970 1.00 64.75 194 PHE A CA 1
ATOM 1600 C C . PHE A 1 194 ? -16.899 2.163 13.555 1.00 64.75 194 PHE A C 1
ATOM 1602 O O . PHE A 1 194 ? -17.507 2.003 12.494 1.00 64.75 194 PHE A O 1
ATOM 1609 N N . VAL A 1 195 ? -16.745 1.182 14.443 1.00 62.47 195 VAL A N 1
ATOM 1610 C CA . VAL A 1 195 ? -17.213 -0.192 14.270 1.00 62.47 195 VAL A CA 1
ATOM 1611 C C . VAL A 1 195 ? -18.742 -0.279 14.191 1.00 62.47 195 VAL A C 1
ATOM 1613 O O . VAL A 1 195 ? -19.261 -1.021 13.355 1.00 62.47 195 VAL A O 1
ATOM 1616 N N . LYS A 1 196 ? -19.487 0.473 15.012 1.00 63.38 196 LYS A N 1
ATOM 1617 C CA . LYS A 1 196 ? -20.963 0.521 14.936 1.00 63.38 196 LYS A CA 1
ATOM 1618 C C . LYS A 1 196 ? -21.454 1.159 13.639 1.00 63.38 196 LYS A C 1
ATOM 1620 O O . LYS A 1 196 ? -22.471 0.736 13.085 1.00 63.38 196 LYS A O 1
ATOM 1625 N N . SER A 1 197 ? -20.732 2.169 13.170 1.00 59.72 197 SER A N 1
ATOM 1626 C CA . SER A 1 197 ? -21.071 2.949 11.985 1.00 59.72 197 SER A CA 1
ATOM 1627 C C . SER A 1 197 ? -20.872 2.166 10.689 1.00 59.72 197 SER A C 1
ATOM 1629 O O . SER A 1 197 ? -21.750 2.190 9.832 1.00 59.72 197 SER A O 1
ATOM 1631 N N . ALA A 1 198 ? -19.795 1.385 10.568 1.00 55.19 198 ALA A N 1
ATOM 1632 C CA . ALA A 1 198 ? -19.477 0.604 9.365 1.00 55.19 198 ALA A CA 1
ATOM 1633 C C . ALA A 1 198 ? -20.569 -0.401 8.917 1.00 55.19 198 ALA A C 1
ATOM 1635 O O . ALA A 1 198 ? -20.524 -0.896 7.794 1.00 55.19 198 ALA A O 1
ATOM 1636 N N . GLY A 1 199 ? -21.576 -0.686 9.754 1.00 51.03 199 GLY A N 1
ATOM 1637 C CA . GLY A 1 199 ? -22.704 -1.569 9.433 1.00 51.03 199 GLY A CA 1
ATOM 1638 C C . GLY A 1 199 ? -24.005 -0.899 8.951 1.00 51.03 199 GLY A C 1
ATOM 1639 O O . GLY A 1 199 ? -24.969 -1.626 8.709 1.00 51.03 199 GLY A O 1
ATOM 1640 N N . LYS A 1 200 ? -24.101 0.440 8.844 1.00 53.56 200 LYS A N 1
ATOM 1641 C CA . LYS A 1 200 ? -25.344 1.163 8.463 1.00 53.56 200 LYS A CA 1
ATOM 1642 C C . LYS A 1 200 ? -25.077 2.289 7.448 1.00 53.56 200 LYS A C 1
ATOM 1644 O O . LYS A 1 200 ? -24.014 2.890 7.474 1.00 53.56 200 LYS A O 1
ATOM 1649 N N . GLU A 1 201 ? -26.051 2.641 6.596 1.00 42.94 201 GLU A N 1
ATOM 1650 C CA . GLU A 1 201 ? -25.937 3.738 5.598 1.00 42.94 201 GLU A CA 1
ATOM 1651 C C . GLU A 1 201 ? -25.666 5.125 6.220 1.00 42.94 201 GLU A C 1
ATOM 1653 O O . GLU A 1 201 ? -25.006 5.963 5.609 1.00 42.94 201 GLU A O 1
ATOM 1658 N N . SER A 1 202 ? -26.088 5.355 7.469 1.00 42.31 202 SER A N 1
ATOM 1659 C CA . SER A 1 202 ? -25.713 6.532 8.272 1.00 42.31 202 SER A CA 1
ATOM 1660 C C . SER A 1 202 ? -24.225 6.561 8.663 1.00 42.31 202 SER A C 1
ATOM 1662 O O . SER A 1 202 ? -23.739 7.571 9.159 1.00 42.31 202 SER A O 1
ATOM 1664 N N . GLY A 1 203 ? -23.502 5.463 8.438 1.00 45.72 203 GLY A N 1
ATOM 1665 C CA . GLY A 1 203 ? -22.128 5.226 8.859 1.00 45.72 203 GLY A CA 1
ATOM 1666 C C . GLY A 1 203 ? -21.042 5.880 8.019 1.00 45.72 203 GLY A C 1
ATOM 1667 O O . GLY A 1 203 ? -19.940 6.093 8.506 1.00 45.72 203 GLY A O 1
ATOM 1668 N N . ALA A 1 204 ? -21.318 6.228 6.761 1.00 46.00 204 ALA A N 1
ATOM 1669 C CA . ALA A 1 204 ? -20.313 6.861 5.904 1.00 46.00 204 ALA A CA 1
ATOM 1670 C C . ALA A 1 204 ? -19.935 8.277 6.385 1.00 46.00 204 ALA A C 1
ATOM 1672 O O . ALA A 1 204 ? -18.810 8.729 6.165 1.00 46.00 204 ALA A O 1
ATOM 1673 N N . TRP A 1 205 ? -20.870 8.972 7.043 1.00 42.81 205 TRP A N 1
ATOM 1674 C CA . TRP A 1 205 ? -20.649 10.301 7.619 1.00 42.81 205 TRP A CA 1
ATOM 1675 C C . TRP A 1 205 ? -19.831 10.230 8.908 1.00 42.81 205 TRP A C 1
ATOM 1677 O O . TRP A 1 205 ? -18.823 10.934 9.011 1.00 42.81 205 TRP A O 1
ATOM 1687 N N . SER A 1 206 ? -20.161 9.291 9.794 1.00 55.50 206 SER A N 1
ATOM 1688 C CA . SER A 1 206 ? -19.391 9.046 11.008 1.00 55.50 206 SER A CA 1
ATOM 1689 C C . SER A 1 206 ? -18.000 8.511 10.691 1.00 55.50 206 SER A C 1
ATOM 1691 O O . SER A 1 206 ? -17.045 9.033 11.242 1.00 55.50 206 SER A O 1
ATOM 1693 N N . ILE A 1 207 ? -17.819 7.614 9.710 1.00 56.59 207 ILE A N 1
ATOM 1694 C CA . ILE A 1 207 ? -16.488 7.170 9.240 1.00 56.59 207 ILE A CA 1
ATOM 1695 C C . ILE A 1 207 ? -15.602 8.350 8.814 1.00 56.59 207 ILE A C 1
ATOM 1697 O O . ILE A 1 207 ? -14.414 8.344 9.118 1.00 56.59 207 ILE A O 1
ATOM 1701 N N . ARG A 1 208 ? -16.149 9.370 8.139 1.00 57.75 208 ARG A N 1
ATOM 1702 C CA . ARG A 1 208 ? -15.377 10.553 7.713 1.00 57.75 208 ARG A CA 1
ATOM 1703 C C . ARG A 1 208 ? -15.028 11.484 8.872 1.00 57.75 208 ARG A C 1
ATOM 1705 O O . ARG A 1 208 ? -13.907 11.988 8.914 1.00 57.75 208 ARG A O 1
ATOM 1712 N N . ALA A 1 209 ? -15.960 11.720 9.795 1.00 56.84 209 ALA A N 1
ATOM 1713 C CA . ALA A 1 209 ? -15.690 12.492 11.009 1.00 56.84 209 ALA A CA 1
ATOM 1714 C C . ALA A 1 209 ? -14.617 11.802 11.868 1.00 56.84 209 ALA A C 1
ATOM 1716 O O . ALA A 1 209 ? -13.675 12.431 12.340 1.00 56.84 209 ALA A O 1
ATOM 1717 N N . ILE A 1 210 ? -14.711 10.480 11.958 1.00 59.34 210 ILE A N 1
ATOM 1718 C CA . ILE A 1 210 ? -13.812 9.592 12.685 1.00 59.34 210 ILE A CA 1
ATOM 1719 C C . ILE A 1 210 ? -12.420 9.544 12.028 1.00 59.34 210 ILE A C 1
ATOM 1721 O O . ILE A 1 210 ? -11.404 9.785 12.675 1.00 59.34 210 ILE A O 1
ATOM 1725 N N . ALA A 1 211 ? -12.349 9.345 10.715 1.00 64.00 211 ALA A N 1
ATOM 1726 C CA . ALA A 1 211 ? -11.118 9.468 9.935 1.00 64.00 211 ALA A CA 1
ATOM 1727 C C . ALA A 1 211 ? -10.412 10.816 10.148 1.00 64.00 211 ALA A C 1
ATOM 1729 O O . ALA A 1 211 ? -9.194 10.865 10.315 1.00 64.00 211 ALA A O 1
ATOM 1730 N N . PHE A 1 212 ? -11.178 11.907 10.201 1.00 65.19 212 PHE A N 1
ATOM 1731 C CA . PHE A 1 212 ? -10.638 13.231 10.482 1.00 65.19 212 PHE A CA 1
ATOM 1732 C C . PHE A 1 212 ? -10.053 13.324 11.897 1.00 65.19 212 PHE A C 1
ATOM 1734 O O . PHE A 1 212 ? -8.954 13.844 12.060 1.00 65.19 212 PHE A O 1
ATOM 1741 N N . THR A 1 213 ? -10.732 12.790 12.915 1.00 65.69 213 THR A N 1
ATOM 1742 C CA . THR A 1 213 ? -10.184 12.753 14.278 1.00 65.69 213 THR A CA 1
ATOM 1743 C C . THR A 1 213 ? -8.920 11.894 14.355 1.00 65.69 213 THR A C 1
ATOM 1745 O O . THR A 1 213 ? -7.963 12.310 14.997 1.00 65.69 213 THR A O 1
ATOM 1748 N N . LEU A 1 214 ? -8.854 10.754 13.655 1.00 70.25 214 LEU A N 1
ATOM 1749 C CA . LEU A 1 214 ? -7.612 9.973 13.530 1.00 70.25 214 LEU A CA 1
ATOM 1750 C C . LEU A 1 214 ? -6.493 10.769 12.886 1.00 70.25 214 LEU A C 1
ATOM 1752 O O . LEU A 1 214 ? -5.348 10.689 13.316 1.00 70.25 214 LEU A O 1
ATOM 1756 N N . ARG A 1 215 ? -6.825 11.535 11.850 1.00 73.69 215 ARG A N 1
ATOM 1757 C CA . ARG A 1 215 ? -5.870 12.403 11.179 1.00 73.69 215 ARG A CA 1
ATOM 1758 C C . ARG A 1 215 ? -5.315 13.446 12.145 1.00 73.69 215 ARG A C 1
ATOM 1760 O O . ARG A 1 215 ? -4.098 13.575 12.211 1.00 73.69 215 ARG A O 1
ATOM 1767 N N . SER A 1 216 ? -6.169 14.120 12.918 1.00 71.88 216 SER A N 1
ATOM 1768 C CA . SER A 1 216 ? -5.731 15.026 13.989 1.00 71.88 216 SER A CA 1
ATOM 1769 C C . SER A 1 216 ? -4.885 14.294 15.032 1.00 71.88 216 SER A C 1
ATOM 1771 O O . SER A 1 216 ? -3.846 14.798 15.420 1.00 71.88 216 SER A O 1
ATOM 1773 N N . MET A 1 217 ? -5.289 13.089 15.449 1.00 73.56 217 MET A N 1
ATOM 1774 C CA . MET A 1 217 ? -4.567 12.287 16.440 1.00 73.56 217 MET A CA 1
ATOM 1775 C C . MET A 1 217 ? -3.174 11.872 15.984 1.00 73.56 217 MET A C 1
ATOM 1777 O O . MET A 1 217 ? -2.262 11.873 16.794 1.00 73.56 217 MET A O 1
ATOM 1781 N N . ILE A 1 218 ? -3.009 11.456 14.731 1.00 76.31 218 ILE A N 1
ATOM 1782 C CA . ILE A 1 218 ? -1.777 10.830 14.232 1.00 76.31 218 ILE A CA 1
ATOM 1783 C C . ILE A 1 218 ? -0.827 11.852 13.599 1.00 76.31 218 ILE A C 1
ATOM 1785 O O . ILE A 1 218 ? 0.387 11.655 13.649 1.00 76.31 218 ILE A O 1
ATOM 1789 N N . LEU A 1 219 ? -1.361 12.914 12.985 1.00 76.62 219 LEU A N 1
ATOM 1790 C CA . LEU A 1 219 ? -0.583 13.895 12.217 1.00 76.62 219 LEU A CA 1
ATOM 1791 C C . LEU A 1 219 ? -0.607 15.321 12.790 1.00 76.62 219 LEU A C 1
ATOM 1793 O O . LEU A 1 219 ? 0.145 16.154 12.286 1.00 76.62 219 LEU A O 1
ATOM 1797 N N . GLY A 1 220 ? -1.490 15.626 13.747 1.00 63.53 220 GLY A N 1
ATOM 1798 C CA . GLY A 1 220 ? -1.551 16.922 14.436 1.00 63.53 220 GLY A CA 1
ATOM 1799 C C . GLY A 1 220 ? -0.667 16.918 15.665 1.00 63.53 220 GLY A C 1
ATOM 1800 O O . GLY A 1 220 ? 0.145 17.853 15.809 1.00 63.53 220 GLY A O 1
#

Secondary structure (DSSP, 8-state):
-PPP--S-HHHHHHHHHHHHHTT-TTS---HHHHHHHHHHHHHHTTS--TTTTHHHHHHHHT--HHHHHHHHHHHHHHH-PPPHHHHHHHHHHHHHT--EEEETTEEEEE---HHHHHHHHHHHHHTT---B-SS-TTEEEEEHHHHHHHHHHHS-TT--HHHHHHHHHHH-----SS---SHHHHHHHHHHHHHHHTTSTTHHHHHHHHHHHHHHHHH-

pLDDT: mean 79.5, std 14.42, range [42.31, 96.31]

Sequence (220 aa):
MGELKVKDSTSFCSSFIQHYFKNGLGGGWTKRDVDVLVFFLLLQDGIYNLPNDIFKACRELKLSEAKIRRLYQDAQIRYIQYSEEEAKKRFIEVIESGAIEMKKGKLTFTIREPLLRQYFEEWVANEQGFTDTSFNKNLVTLSIDTFTRVLDHLANPDLSVDTIKKDLKEKEKIEIHQEPNDRQSLIRMFVEEFVKSAGKESGAWSIRAIAFTLRSMILG

Foldseek 3Di:
DDQDDQPDPPVLVVQLVCVVCVVHPPPDDDPLNSLLSNLLSCVVSVVDDPPVCLVVCCVNVVHDSVVNLVSQLVNCVPPNDDDPLRLLVVVLVQLLVLQWADDPQKIKGFARRPVSVVSVQVLLVVLVWHWDCPPHVRITIGGLLSVLSSLVVQFDPPDDPVNLVCLLVVQDPPPPVDDDPDDSSVSSVLSVLLNVLSVDPNNSSSSNSSSVSSCNGRPD